Protein AF-A0A382Q176-F1 (afdb_monomer_lite)

pLDDT: mean 92.91, std 7.57, range [63.09, 98.75]

InterPro domains:
  IPR007197 Radical SAM [SFLDS00029] (10-116)
  IPR013785 Aldolase-type TIM barrel [G3DSA:3.20.20.70] (3-205)
  IPR058240 Radical SAM superfamily [SSF102114] (18-110)

Foldseek 3Di:
DAEDEAAADAPCVVVVNCVPPPQNVVLVVDDPVPRGDALVNLLVVLVVLQVDVVSLVVPQVAYEHDHHASLPHLCSLSSLVSSVVSYLHYEYEGAQLDDDCPDSSVVSVLSCLVSVYHYEYEDRPVSCVVTNLVVVVVVLVRDQEYEYEYEDDALVSVLVRLVSVLVSVVVVVPVLSNVLSVLVNVLSVVCCVPPRPDDPVNVCVSCPPRDQWRDDPRHIYGYHYHD

Structure (mmCIF, N/CA/C/O backbone):
data_AF-A0A382Q176-F1
#
_entry.id   AF-A0A382Q176-F1
#
loop_
_atom_site.group_PDB
_atom_site.id
_atom_site.type_symbol
_atom_site.label_atom_id
_atom_site.label_alt_id
_atom_site.label_comp_id
_atom_site.label_asym_id
_atom_site.label_entity_id
_atom_site.label_seq_id
_atom_site.pdbx_PDB_ins_code
_atom_site.Cartn_x
_atom_site.Cartn_y
_atom_site.Cartn_z
_atom_site.occupancy
_atom_site.B_iso_or_equiv
_atom_site.auth_seq_id
_atom_site.auth_comp_id
_atom_site.auth_asym_id
_atom_site.auth_atom_id
_atom_site.pdbx_PDB_model_num
ATOM 1 N N . MET A 1 1 ? -2.180 -12.462 8.733 1.00 89.94 1 MET A N 1
ATOM 2 C CA . MET A 1 1 ? -2.827 -11.591 7.737 1.00 89.94 1 MET A CA 1
ATOM 3 C C . MET A 1 1 ? -3.506 -12.464 6.704 1.00 89.94 1 MET A C 1
ATOM 5 O O . MET A 1 1 ? -2.962 -13.506 6.349 1.00 89.94 1 MET A O 1
ATOM 9 N N . LEU A 1 2 ? -4.687 -12.058 6.251 1.00 95.31 2 LEU A N 1
ATOM 10 C CA . LEU A 1 2 ? -5.452 -12.732 5.211 1.00 95.31 2 LEU A CA 1
ATOM 11 C C . LEU A 1 2 ? -5.640 -11.780 4.025 1.00 95.31 2 LEU A C 1
ATOM 13 O O . LEU A 1 2 ? -6.279 -10.742 4.168 1.00 95.31 2 LEU A O 1
ATOM 17 N N . SER A 1 3 ? -5.106 -12.136 2.859 1.00 94.88 3 SER A N 1
ATOM 18 C CA . SER A 1 3 ? -5.277 -11.349 1.633 1.00 94.88 3 SER A CA 1
ATOM 19 C C . SER A 1 3 ? -6.487 -11.836 0.843 1.00 94.88 3 SER A C 1
ATOM 21 O O . SER A 1 3 ? -6.644 -13.033 0.604 1.00 94.88 3 SER A O 1
ATOM 23 N N . ILE A 1 4 ? -7.342 -10.902 0.436 1.00 95.75 4 ILE A N 1
ATOM 24 C CA . ILE A 1 4 ? -8.567 -11.149 -0.318 1.00 95.75 4 ILE A CA 1
ATOM 25 C C . ILE A 1 4 ? -8.480 -10.386 -1.635 1.00 95.75 4 ILE A C 1
ATOM 27 O O . ILE A 1 4 ? -8.382 -9.158 -1.659 1.00 95.75 4 ILE A O 1
ATOM 31 N N . PHE A 1 5 ? -8.543 -11.138 -2.731 1.00 93.75 5 PHE A N 1
ATOM 32 C CA . PHE A 1 5 ? -8.624 -10.600 -4.081 1.00 93.75 5 PHE A CA 1
ATOM 33 C C . PHE A 1 5 ? -10.030 -10.048 -4.319 1.00 93.75 5 PHE A C 1
ATOM 35 O O . PHE A 1 5 ? -10.996 -10.803 -4.430 1.00 93.75 5 PHE A O 1
ATOM 42 N N . VAL A 1 6 ? -10.152 -8.722 -4.329 1.00 95.50 6 VAL A N 1
ATOM 43 C CA . VAL A 1 6 ? -11.435 -8.020 -4.495 1.00 95.50 6 VAL A CA 1
ATOM 44 C C . VAL A 1 6 ? -11.642 -7.510 -5.914 1.00 95.50 6 VAL A C 1
ATOM 46 O O . VAL A 1 6 ? -12.775 -7.250 -6.307 1.00 95.50 6 VAL A O 1
ATOM 49 N N . GLU A 1 7 ? -10.569 -7.348 -6.679 1.00 93.50 7 GLU A N 1
ATOM 50 C CA . GLU A 1 7 ? -10.601 -6.782 -8.020 1.00 93.50 7 GLU A CA 1
ATOM 51 C C . GLU A 1 7 ? -9.562 -7.463 -8.901 1.00 93.50 7 GLU A C 1
ATOM 53 O O . GLU A 1 7 ? -8.402 -7.572 -8.513 1.00 93.50 7 GLU A O 1
ATOM 58 N N . THR A 1 8 ? -9.961 -7.855 -10.103 1.00 89.56 8 THR A N 1
ATOM 59 C CA . THR A 1 8 ? -9.029 -8.298 -11.141 1.00 89.56 8 THR A CA 1
ATOM 60 C C . THR A 1 8 ? -8.518 -7.112 -11.957 1.00 89.56 8 THR A C 1
ATOM 62 O O . THR A 1 8 ? -7.316 -7.024 -12.171 1.00 89.56 8 THR A O 1
ATOM 65 N N . SER A 1 9 ? -9.395 -6.159 -12.311 1.00 87.81 9 SER A N 1
ATOM 66 C CA . SER A 1 9 ? -9.110 -4.950 -13.102 1.00 87.81 9 SER A CA 1
ATOM 67 C C . SER A 1 9 ? -7.995 -4.062 -12.524 1.00 87.81 9 SER A C 1
ATOM 69 O O . SER A 1 9 ? -8.031 -3.696 -11.353 1.00 87.81 9 SER A O 1
ATOM 71 N N . CYS A 1 10 ? -7.057 -3.588 -13.349 1.00 88.75 10 CYS A N 1
ATOM 72 C CA . CYS A 1 10 ? -6.105 -2.527 -13.004 1.00 88.75 10 CYS A CA 1
ATOM 73 C C . CYS A 1 10 ? -5.835 -1.618 -14.199 1.00 88.75 10 CYS A C 1
ATOM 75 O O . CYS A 1 10 ? -5.655 -2.052 -15.333 1.00 88.75 10 CYS A O 1
ATOM 77 N N . ASN A 1 11 ? -5.764 -0.314 -13.944 1.00 85.94 11 ASN A N 1
ATOM 78 C CA . ASN A 1 11 ? -5.474 0.676 -14.978 1.00 85.94 11 ASN A CA 1
ATOM 79 C C . ASN A 1 11 ? -4.050 0.546 -15.523 1.00 85.94 11 ASN A C 1
ATOM 81 O O . ASN A 1 11 ? -3.835 0.890 -16.677 1.00 85.94 11 ASN A O 1
ATOM 85 N N . ARG A 1 12 ? -3.097 0.057 -14.721 1.00 84.88 12 ARG A N 1
ATOM 86 C CA . ARG A 1 12 ? -1.691 0.003 -15.127 1.00 84.88 12 ARG A CA 1
ATOM 87 C C . ARG A 1 12 ? -1.407 -1.135 -16.101 1.00 84.88 12 ARG A C 1
ATOM 89 O O . ARG A 1 12 ? -0.834 -0.860 -17.143 1.00 84.88 12 ARG A O 1
ATOM 96 N N . TYR A 1 13 ? -1.878 -2.363 -15.860 1.00 80.06 13 TYR A N 1
ATOM 97 C CA . TYR A 1 13 ? -1.717 -3.421 -16.872 1.00 80.06 13 TYR A CA 1
ATOM 98 C C . TYR A 1 13 ? -2.528 -3.125 -18.144 1.00 80.06 13 TYR A C 1
ATOM 100 O O . TYR A 1 13 ? -2.084 -3.435 -19.240 1.00 80.06 13 TYR A O 1
ATOM 108 N N . ASN A 1 14 ? -3.683 -2.450 -18.034 1.00 74.88 14 ASN A N 1
ATOM 109 C CA . ASN A 1 14 ? -4.487 -2.076 -19.206 1.00 74.88 14 ASN A CA 1
ATOM 110 C C . ASN A 1 14 ? -3.775 -1.046 -20.100 1.00 74.88 14 ASN A C 1
ATOM 112 O O . ASN A 1 14 ? -4.135 -0.894 -21.265 1.00 74.88 14 ASN A O 1
ATOM 116 N N . ARG A 1 15 ? -2.800 -0.318 -19.544 1.00 80.19 15 ARG A N 1
ATOM 117 C CA . ARG A 1 15 ? -1.934 0.620 -20.264 1.00 80.19 15 ARG A CA 1
ATOM 118 C C . ARG A 1 15 ? -0.549 0.038 -20.567 1.00 80.19 15 ARG A C 1
ATOM 120 O O . ARG A 1 15 ? 0.280 0.768 -21.090 1.00 80.19 15 ARG A O 1
ATOM 127 N N . ASP A 1 16 ? -0.317 -1.238 -20.251 1.00 69.38 16 ASP A N 1
ATOM 128 C CA . ASP A 1 16 ? 0.993 -1.899 -20.352 1.00 69.38 16 ASP A CA 1
ATOM 129 C C . ASP A 1 16 ? 2.096 -1.190 -19.531 1.00 69.38 16 ASP A C 1
ATOM 131 O O . ASP A 1 16 ? 3.261 -1.116 -19.893 1.00 69.38 16 ASP A O 1
ATOM 135 N N . GLU A 1 17 ? 1.704 -0.612 -18.392 1.00 77.44 17 GLU A N 1
ATOM 136 C CA . GLU A 1 17 ? 2.570 0.139 -17.469 1.00 77.44 17 GLU A CA 1
ATOM 137 C C . GLU A 1 17 ? 2.919 -0.682 -16.212 1.00 77.44 17 GLU A C 1
ATOM 139 O O . GLU A 1 17 ? 3.381 -0.145 -15.197 1.00 77.44 17 GLU A O 1
ATOM 144 N N . CYS A 1 18 ? 2.615 -1.981 -16.228 1.00 72.75 18 CYS A N 1
ATOM 145 C CA . CYS A 1 18 ? 2.889 -2.911 -15.136 1.00 72.75 18 CYS A CA 1
ATOM 146 C C . CYS A 1 18 ? 3.454 -4.216 -15.703 1.00 72.75 18 CYS A C 1
ATOM 148 O O . CYS A 1 18 ? 2.809 -5.259 -15.644 1.00 72.75 18 CYS A O 1
ATOM 150 N N . GLU A 1 19 ? 4.658 -4.114 -16.262 1.00 63.09 19 GLU A N 1
ATOM 151 C CA . GLU A 1 19 ? 5.378 -5.197 -16.944 1.00 63.09 19 GLU A CA 1
ATOM 152 C C . GLU A 1 19 ? 5.581 -6.436 -16.044 1.00 63.09 19 GLU A C 1
ATOM 154 O O . GLU A 1 19 ? 5.536 -7.565 -16.522 1.00 63.09 19 GLU A O 1
ATOM 159 N N . PHE A 1 20 ? 5.661 -6.243 -14.721 1.00 65.88 20 PHE A N 1
ATOM 160 C CA . PHE A 1 20 ? 5.954 -7.300 -13.736 1.00 65.88 20 PHE A CA 1
ATOM 161 C C . PHE A 1 20 ? 4.791 -7.583 -12.782 1.00 65.88 20 PHE A C 1
ATOM 163 O O . PHE A 1 20 ? 4.963 -7.913 -11.606 1.00 65.88 20 PHE A O 1
ATOM 170 N N . CYS A 1 21 ? 3.562 -7.408 -13.265 1.00 72.25 21 CYS A N 1
ATOM 171 C CA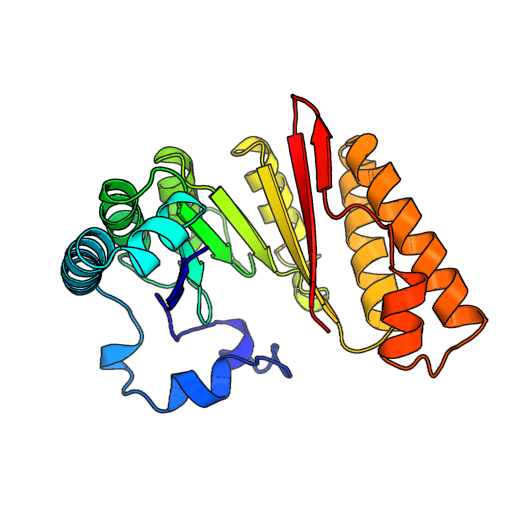 . CYS A 1 21 ? 2.376 -7.682 -12.468 1.00 72.25 21 CYS A CA 1
ATOM 172 C C . CYS A 1 21 ? 2.229 -9.191 -12.196 1.00 72.25 21 CYS A C 1
ATOM 174 O O . CYS A 1 21 ? 1.597 -9.911 -12.965 1.00 72.25 21 CYS A O 1
ATOM 176 N N . HIS A 1 22 ? 2.745 -9.668 -11.059 1.00 69.12 22 HIS A N 1
ATOM 177 C CA . HIS A 1 22 ? 2.660 -11.081 -10.650 1.00 69.12 22 HIS A CA 1
ATOM 178 C C . HIS A 1 22 ? 1.221 -11.601 -10.458 1.00 69.12 22 HIS A C 1
ATOM 180 O O . HIS A 1 22 ? 1.004 -12.806 -10.357 1.00 69.12 22 HIS A O 1
ATOM 186 N N . VAL A 1 23 ? 0.234 -10.703 -10.393 1.00 69.69 23 VAL A N 1
ATOM 187 C CA . VAL A 1 23 ? -1.191 -11.045 -10.273 1.00 69.69 23 VAL A CA 1
ATOM 188 C C . VAL A 1 23 ? -1.943 -10.993 -11.605 1.00 69.69 23 VAL A C 1
ATOM 190 O O . VAL A 1 23 ? -3.076 -11.456 -11.657 1.00 69.69 23 VAL A O 1
ATOM 193 N N . TYR A 1 24 ? -1.360 -10.453 -12.680 1.00 70.38 24 TYR A N 1
ATOM 194 C CA . TYR A 1 24 ? -2.089 -10.246 -13.935 1.00 70.38 24 TYR A CA 1
ATOM 195 C C . TYR A 1 24 ? -2.437 -11.564 -14.634 1.00 70.38 24 TYR A C 1
ATOM 197 O O . TYR A 1 24 ? -3.616 -11.837 -14.846 1.00 70.38 24 TYR A O 1
ATOM 205 N N . GLU A 1 25 ? -1.443 -12.403 -14.946 1.00 69.56 25 GLU A N 1
ATOM 206 C CA . GLU A 1 25 ? -1.684 -13.658 -15.676 1.00 69.56 25 GLU A CA 1
ATOM 207 C C . GLU A 1 25 ? -2.689 -14.583 -14.966 1.00 69.56 25 GLU A C 1
ATOM 209 O O . GLU A 1 25 ? -3.652 -14.990 -15.618 1.00 69.56 25 GLU A O 1
ATOM 214 N N . PRO A 1 26 ? -2.576 -14.854 -13.646 1.00 68.25 26 PRO A N 1
ATOM 215 C CA . PRO A 1 26 ? -3.517 -15.748 -12.970 1.00 68.25 26 PRO A CA 1
ATOM 216 C C . PRO A 1 26 ? -4.948 -15.200 -12.896 1.00 68.25 26 PRO A C 1
ATOM 218 O O . PRO A 1 26 ? -5.904 -15.970 -12.901 1.00 68.25 26 PRO A O 1
ATOM 221 N N . LEU A 1 27 ? -5.125 -13.876 -12.799 1.00 68.12 27 LEU A N 1
ATOM 222 C CA . LEU A 1 27 ? -6.456 -13.285 -12.634 1.00 68.12 27 LEU A CA 1
ATOM 223 C C . LEU A 1 27 ? -7.214 -13.155 -13.967 1.00 68.12 27 LEU A C 1
ATOM 225 O O . LEU A 1 27 ? -8.445 -13.189 -13.982 1.00 68.12 27 LEU A O 1
ATOM 229 N N . MET A 1 28 ? -6.501 -13.065 -15.093 1.00 71.69 28 MET A N 1
ATOM 230 C CA . MET A 1 28 ? -7.097 -12.921 -16.428 1.00 71.69 28 MET A CA 1
ATOM 231 C C . MET A 1 28 ? -7.732 -14.209 -16.977 1.00 71.69 28 MET A C 1
ATOM 233 O O . MET A 1 28 ? -8.451 -14.150 -17.976 1.00 71.69 28 MET A O 1
ATOM 237 N N . GLU A 1 29 ? -7.518 -15.360 -16.331 1.00 77.94 29 GLU A N 1
ATOM 238 C CA . GLU A 1 29 ? -8.166 -16.629 -16.699 1.00 77.94 29 GLU A CA 1
ATOM 239 C C . GLU A 1 29 ? -9.671 -16.648 -16.366 1.00 77.94 29 GLU A C 1
ATOM 241 O O . GLU A 1 29 ? -10.432 -17.441 -16.928 1.00 77.94 29 GLU A O 1
ATOM 246 N N . HIS A 1 30 ? -10.124 -15.756 -15.478 1.00 75.69 30 HIS A N 1
ATOM 247 C CA . HIS A 1 30 ? -11.523 -15.647 -15.074 1.00 75.69 30 HIS A CA 1
ATOM 248 C C . HIS A 1 30 ? -12.357 -14.802 -16.052 1.00 75.69 30 HIS A C 1
ATOM 250 O O . HIS A 1 30 ? -11.870 -13.805 -16.598 1.00 75.69 30 HIS A O 1
ATOM 256 N N . PRO A 1 31 ? -13.651 -15.128 -16.252 1.00 82.56 31 PRO A N 1
ATOM 257 C CA . PRO A 1 31 ? -14.531 -14.302 -17.069 1.00 82.56 31 PRO A CA 1
ATOM 258 C C . PRO A 1 31 ? -14.705 -12.912 -16.442 1.00 82.56 31 PRO A C 1
ATOM 260 O O . PRO A 1 31 ? -14.826 -12.782 -15.227 1.00 82.56 31 PRO A O 1
ATOM 263 N N . VAL A 1 32 ? -14.808 -11.871 -17.276 1.00 80.69 32 VAL A N 1
ATOM 264 C CA . VAL A 1 32 ? -14.940 -10.462 -16.834 1.00 80.69 32 VAL A CA 1
ATOM 265 C C . VAL A 1 32 ? -16.085 -10.252 -15.835 1.00 80.69 32 VAL A C 1
ATOM 267 O O . VAL A 1 32 ? -15.992 -9.424 -14.935 1.00 80.69 32 VAL A O 1
ATOM 270 N N . SER A 1 33 ? -17.166 -11.029 -15.945 1.00 81.81 33 SER A N 1
ATOM 271 C CA . SER A 1 33 ? -18.289 -10.995 -14.999 1.00 81.81 33 SER A CA 1
ATOM 272 C C . SER A 1 33 ? -17.921 -11.376 -13.560 1.00 81.81 33 SER A C 1
ATOM 274 O O . SER A 1 33 ? -18.689 -11.084 -12.649 1.00 81.81 33 SER A O 1
ATOM 276 N N . GLU A 1 34 ? -16.783 -12.036 -13.355 1.00 82.81 34 GLU A N 1
ATOM 277 C CA . GLU A 1 34 ? -16.272 -12.496 -12.058 1.00 82.81 34 GLU A CA 1
ATOM 278 C C . GLU A 1 34 ? -15.096 -11.652 -11.547 1.00 82.81 34 GLU A C 1
ATOM 280 O O . GLU A 1 34 ? -14.588 -11.905 -10.459 1.00 82.81 34 GLU A O 1
ATOM 285 N N . TRP A 1 35 ? -14.678 -10.623 -12.291 1.00 86.44 35 TRP A N 1
ATOM 286 C CA . TRP A 1 35 ? -13.516 -9.802 -11.939 1.00 86.44 35 TRP A CA 1
ATOM 287 C C . TRP A 1 35 ? -13.701 -8.980 -10.664 1.00 86.44 35 TRP A C 1
ATOM 289 O O . TRP A 1 35 ? -12.720 -8.662 -9.992 1.00 86.44 35 TRP A O 1
ATOM 299 N N . HIS A 1 36 ? -14.947 -8.651 -10.322 1.00 91.56 36 HIS A N 1
ATOM 300 C CA . HIS A 1 36 ? -15.283 -7.863 -9.144 1.00 91.56 36 HIS A CA 1
ATOM 301 C C . HIS A 1 36 ? -15.904 -8.758 -8.073 1.00 91.56 36 HIS A C 1
ATOM 303 O O . HIS A 1 36 ? -16.989 -9.312 -8.269 1.00 91.56 36 HIS A O 1
ATOM 309 N N . LEU A 1 37 ? -15.268 -8.836 -6.901 1.00 95.06 37 LEU A N 1
ATOM 310 C CA . LEU A 1 37 ? -15.920 -9.404 -5.727 1.00 95.06 37 LEU A CA 1
ATOM 311 C C . LEU A 1 37 ? -17.133 -8.536 -5.372 1.00 95.06 37 LEU A C 1
ATOM 313 O O . LEU A 1 37 ? -17.001 -7.335 -5.168 1.00 95.06 37 LEU A O 1
ATOM 317 N N . T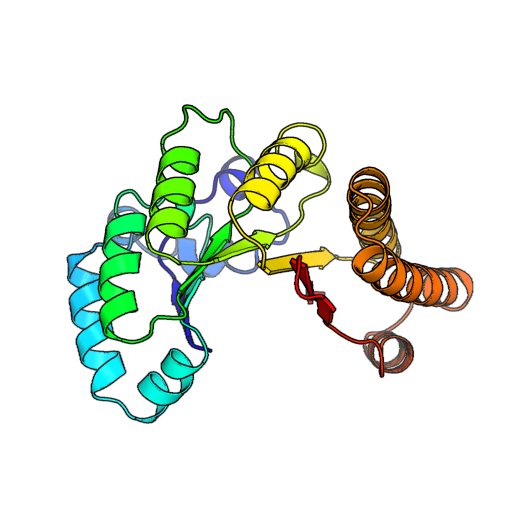HR A 1 38 ? -18.313 -9.132 -5.271 1.00 96.75 38 THR A N 1
ATOM 318 C CA . THR A 1 38 ? -19.529 -8.426 -4.846 1.00 96.75 38 THR A CA 1
ATOM 319 C C . THR A 1 38 ? -19.652 -8.403 -3.325 1.00 96.75 38 THR A C 1
ATOM 321 O O . THR A 1 38 ? -19.170 -9.302 -2.626 1.00 96.75 38 THR A O 1
ATOM 324 N N . ALA A 1 39 ? -20.411 -7.446 -2.786 1.00 97.25 39 ALA A N 1
ATOM 325 C CA . ALA A 1 39 ? -20.725 -7.420 -1.353 1.00 97.25 39 ALA A CA 1
ATOM 326 C C . ALA A 1 39 ? -21.407 -8.716 -0.856 1.00 97.25 39 ALA A C 1
ATOM 328 O O . ALA A 1 39 ? -21.205 -9.138 0.284 1.00 97.25 39 ALA A O 1
ATOM 329 N N . GLN A 1 40 ? -22.204 -9.382 -1.703 1.00 97.69 40 GLN A N 1
ATOM 330 C CA . GLN A 1 40 ? -22.844 -10.649 -1.340 1.00 97.69 40 GLN A CA 1
ATOM 331 C C . GLN A 1 40 ? -21.834 -11.795 -1.225 1.00 97.69 40 GLN A C 1
ATOM 333 O O . GLN A 1 40 ? -21.920 -12.585 -0.285 1.00 97.69 40 GLN A O 1
ATOM 338 N N . GLN A 1 41 ? -20.871 -11.880 -2.145 1.00 97.62 41 GLN A N 1
ATOM 339 C CA . GLN A 1 41 ? -19.785 -12.855 -2.044 1.00 97.62 41 GLN A CA 1
ATOM 340 C C . GLN A 1 41 ? -18.911 -12.570 -0.820 1.00 97.62 41 GLN A C 1
ATOM 342 O O . GLN A 1 41 ? -18.599 -13.501 -0.079 1.00 97.62 41 GLN A O 1
ATOM 347 N N . ALA A 1 42 ? -18.606 -11.296 -0.544 1.00 98.19 42 ALA A N 1
ATOM 348 C CA . ALA A 1 42 ? -17.872 -10.899 0.654 1.00 98.19 42 ALA A CA 1
ATOM 349 C C . ALA A 1 42 ? -18.574 -11.369 1.940 1.00 98.19 42 ALA A C 1
ATOM 351 O O . ALA A 1 42 ? -17.908 -11.888 2.831 1.00 98.19 42 ALA A O 1
ATOM 352 N N . ARG A 1 43 ? -19.915 -11.286 2.021 1.00 98.62 43 ARG A N 1
ATOM 353 C CA . ARG A 1 43 ? -20.683 -11.788 3.182 1.00 98.62 43 ARG A CA 1
ATOM 354 C C . ARG A 1 43 ? -20.513 -13.291 3.374 1.00 98.62 43 ARG A C 1
ATOM 356 O O . ARG A 1 43 ? -20.228 -13.746 4.476 1.00 98.62 43 ARG A O 1
ATOM 363 N N . VAL A 1 44 ? -20.608 -14.057 2.288 1.00 98.25 44 VAL A N 1
ATOM 364 C CA . VAL A 1 44 ? -20.384 -15.511 2.328 1.00 98.25 44 VAL A CA 1
ATOM 365 C C . VAL A 1 44 ? -18.945 -15.843 2.741 1.00 98.25 44 VAL A C 1
ATOM 367 O O . VAL A 1 44 ? -18.723 -16.811 3.469 1.00 98.25 44 VAL A O 1
ATOM 370 N N . MET A 1 45 ? -17.957 -15.064 2.288 1.00 98.12 45 MET A N 1
ATOM 371 C CA . MET A 1 45 ? -16.559 -15.239 2.693 1.00 98.12 45 MET A CA 1
ATOM 372 C C . MET A 1 45 ? -16.349 -14.895 4.168 1.00 98.12 45 MET A C 1
ATOM 374 O O . MET A 1 45 ? -15.720 -15.682 4.868 1.00 98.12 45 MET A O 1
ATOM 378 N N . ALA A 1 46 ? -16.907 -13.786 4.656 1.00 98.31 46 ALA A N 1
ATOM 379 C CA . ALA A 1 46 ? -16.828 -13.377 6.057 1.00 98.31 46 ALA A CA 1
ATOM 380 C C . ALA A 1 46 ? -17.386 -14.461 6.996 1.00 98.31 46 ALA A C 1
ATOM 382 O O . ALA A 1 46 ? -16.692 -14.874 7.928 1.00 98.31 46 ALA A O 1
ATOM 383 N N . ASP A 1 47 ? -18.562 -15.015 6.679 1.00 98.19 47 ASP A N 1
ATOM 384 C CA . ASP A 1 47 ? -19.166 -16.125 7.430 1.00 98.19 47 ASP A CA 1
ATOM 385 C C . ASP A 1 47 ? -18.242 -17.352 7.495 1.00 98.19 47 ASP A C 1
ATOM 387 O O . ASP A 1 47 ? -18.137 -18.020 8.526 1.00 98.19 47 ASP A O 1
ATOM 391 N N . LYS A 1 48 ? -17.561 -17.677 6.388 1.00 97.88 48 LYS A N 1
ATOM 392 C CA . LYS A 1 48 ? -16.614 -18.802 6.332 1.00 97.88 48 LYS A CA 1
ATOM 393 C C . LYS A 1 48 ? -15.342 -18.514 7.122 1.00 97.88 48 LYS A C 1
ATOM 395 O O . LYS A 1 48 ? -14.895 -19.387 7.863 1.00 97.88 48 LYS A O 1
ATOM 400 N N . ILE A 1 49 ? -14.783 -17.311 6.993 1.00 98.12 49 ILE A N 1
ATOM 401 C CA . ILE A 1 49 ? -13.578 -16.886 7.716 1.00 98.12 49 ILE A CA 1
ATOM 402 C C . ILE A 1 49 ? -13.814 -16.973 9.225 1.00 98.12 49 ILE A C 1
ATOM 404 O O . ILE A 1 49 ? -12.956 -17.475 9.937 1.00 98.12 49 ILE A O 1
ATOM 408 N N . GLN A 1 50 ? -14.985 -16.560 9.717 1.00 96.81 50 GLN A N 1
ATOM 409 C CA . GLN A 1 50 ? -15.327 -16.659 11.140 1.00 96.81 50 GLN A CA 1
ATOM 410 C C . GLN A 1 50 ? -15.434 -18.104 11.649 1.00 96.81 50 GLN A C 1
ATOM 412 O O . GLN A 1 50 ? -15.138 -18.363 12.812 1.00 96.81 50 GLN A O 1
ATOM 417 N N . ARG A 1 51 ? -15.858 -19.051 10.803 1.00 97.56 51 ARG A N 1
ATOM 418 C CA . ARG A 1 51 ? -16.067 -20.459 11.194 1.00 97.56 51 ARG A CA 1
ATOM 419 C C . ARG A 1 51 ? -14.808 -21.315 11.120 1.00 97.56 51 ARG A C 1
ATOM 421 O O . ARG A 1 51 ? -14.762 -22.371 11.745 1.00 97.56 51 ARG A O 1
ATOM 428 N N . VAL A 1 52 ? -13.820 -20.905 10.330 1.00 97.75 52 VAL A N 1
ATOM 429 C CA . VAL A 1 52 ? -12.573 -21.649 10.137 1.00 97.75 52 VAL A CA 1
ATOM 430 C C . VAL A 1 52 ? -11.484 -20.999 10.979 1.00 97.75 52 VAL A C 1
ATOM 432 O O . VAL A 1 52 ? -10.996 -19.928 10.633 1.00 97.75 52 VAL A O 1
ATOM 435 N N . GLU A 1 53 ? -11.083 -21.664 12.064 1.00 96.94 53 GLU A N 1
ATOM 436 C CA . GLU A 1 53 ? -10.169 -21.122 13.084 1.00 96.94 53 GLU A CA 1
ATOM 437 C C . GLU A 1 53 ? -8.906 -20.490 12.486 1.00 96.94 53 GLU A C 1
ATOM 439 O O . GLU A 1 53 ? -8.628 -19.323 12.743 1.00 96.94 53 GLU A O 1
ATOM 444 N N . VAL A 1 54 ? -8.196 -21.209 11.608 1.00 96.81 54 VAL A N 1
ATOM 445 C CA . VAL A 1 54 ? -6.967 -20.694 10.983 1.00 96.81 54 VAL A CA 1
ATOM 446 C C . VAL A 1 54 ? -7.206 -19.419 10.165 1.00 96.81 54 VAL A C 1
ATOM 448 O O . VAL A 1 54 ? -6.401 -18.490 10.222 1.00 96.81 54 VAL A O 1
ATOM 451 N N . LEU A 1 55 ? -8.329 -19.328 9.442 1.00 97.31 55 LEU A N 1
ATOM 452 C CA . LEU A 1 55 ? -8.673 -18.130 8.672 1.00 97.31 55 LEU A CA 1
ATOM 453 C C . LEU A 1 55 ? -9.044 -16.979 9.604 1.00 97.31 55 LEU A C 1
ATOM 455 O O . LEU A 1 55 ? -8.613 -15.850 9.373 1.00 97.31 55 LEU A O 1
ATOM 459 N N . ASN A 1 56 ? -9.796 -17.263 10.669 1.00 97.44 56 ASN A N 1
ATOM 460 C CA . ASN A 1 56 ? -10.144 -16.266 11.667 1.00 97.44 56 ASN A CA 1
ATOM 461 C C . ASN A 1 56 ? -8.889 -15.699 12.342 1.00 97.44 56 ASN A C 1
ATOM 463 O O . ASN A 1 56 ? -8.750 -14.483 12.404 1.00 97.44 56 ASN A O 1
ATOM 467 N N . THR A 1 57 ? -7.943 -16.547 12.760 1.00 97.31 57 THR A N 1
ATOM 468 C CA . THR A 1 57 ? -6.670 -16.110 13.355 1.00 97.31 57 THR A CA 1
ATOM 469 C C . THR A 1 57 ? -5.879 -15.207 12.410 1.00 97.31 57 THR A C 1
ATOM 471 O O . THR A 1 57 ? -5.372 -14.167 12.832 1.00 97.31 57 THR A O 1
ATOM 474 N N . LEU A 1 58 ? -5.793 -15.560 11.123 1.00 97.31 58 LEU A N 1
ATOM 475 C CA . LEU A 1 58 ? -5.117 -14.724 10.128 1.00 97.31 58 LEU A CA 1
ATOM 476 C C . LEU A 1 58 ? -5.822 -13.377 9.930 1.00 97.31 58 LEU A C 1
ATOM 478 O O . LEU A 1 58 ? -5.130 -12.363 9.813 1.00 97.31 58 LEU A O 1
ATOM 482 N N . ALA A 1 59 ? -7.158 -13.374 9.921 1.00 97.19 59 ALA A N 1
ATOM 483 C CA . ALA A 1 59 ? -7.984 -12.178 9.798 1.00 97.19 59 ALA A CA 1
ATOM 484 C C . ALA A 1 59 ? -7.907 -11.268 11.034 1.00 97.19 59 ALA A C 1
ATOM 486 O O . ALA A 1 59 ? -7.902 -10.053 10.884 1.00 97.19 59 ALA A O 1
ATOM 487 N N . GLN A 1 60 ? -7.787 -11.818 12.249 1.00 97.38 60 GLN A N 1
ATOM 488 C CA . GLN A 1 60 ? -7.622 -11.003 13.462 1.00 97.38 60 GLN A CA 1
ATOM 489 C C . GLN A 1 60 ? -6.334 -10.173 13.444 1.00 97.38 60 GLN A C 1
ATOM 491 O O . GLN A 1 60 ? -6.273 -9.145 14.108 1.00 97.38 60 GLN A O 1
ATOM 496 N N . GLN A 1 61 ? -5.315 -10.588 12.685 1.00 96.06 61 GLN A N 1
ATOM 497 C CA . GLN A 1 61 ? -4.138 -9.749 12.466 1.00 96.06 61 GLN A CA 1
ATOM 498 C C . GLN A 1 61 ? -4.470 -8.600 11.514 1.00 96.06 61 GLN A C 1
ATOM 500 O O . GLN A 1 61 ? -4.295 -7.442 11.871 1.00 96.06 61 GLN A O 1
ATOM 505 N N . GLU A 1 62 ? -4.934 -8.936 10.309 1.00 97.25 62 GLU A N 1
ATOM 506 C CA . GLU A 1 62 ? -5.342 -7.976 9.285 1.00 97.25 62 GLU A CA 1
ATOM 507 C C . GLU A 1 62 ? -6.022 -8.702 8.116 1.00 97.25 62 GLU A C 1
ATOM 509 O O . GLU A 1 62 ? -5.582 -9.792 7.726 1.00 97.25 62 GLU A O 1
ATOM 514 N N . ILE A 1 63 ? -7.055 -8.089 7.535 1.00 98.50 63 ILE A N 1
ATOM 515 C CA . ILE A 1 63 ? -7.588 -8.443 6.215 1.00 98.50 63 ILE A CA 1
ATOM 516 C C . ILE A 1 63 ? -7.107 -7.407 5.198 1.00 98.50 63 ILE A C 1
ATOM 518 O O . ILE A 1 63 ? -7.443 -6.229 5.310 1.00 98.50 63 ILE A O 1
ATOM 522 N N . ASN A 1 64 ? -6.400 -7.867 4.168 1.00 97.81 64 ASN A N 1
ATOM 523 C CA . ASN A 1 64 ? -5.949 -7.035 3.057 1.00 97.81 64 ASN A CA 1
ATOM 524 C C . ASN A 1 64 ? -6.867 -7.187 1.849 1.00 97.81 64 ASN A C 1
ATOM 526 O O . ASN A 1 64 ? -7.017 -8.282 1.309 1.00 97.81 64 ASN A O 1
ATOM 530 N N . LEU A 1 65 ? -7.429 -6.079 1.384 1.00 98.00 65 LEU A N 1
ATOM 531 C CA . LEU A 1 65 ? -8.187 -5.979 0.144 1.00 98.00 65 LEU A CA 1
ATOM 532 C C . LEU A 1 65 ? -7.212 -5.614 -0.978 1.00 98.00 65 LEU A C 1
ATOM 534 O O . LEU A 1 65 ? -6.637 -4.524 -0.984 1.00 98.00 65 LEU A O 1
ATOM 538 N N . THR A 1 66 ? -6.994 -6.552 -1.898 1.00 94.00 66 THR A N 1
ATOM 539 C CA . THR A 1 66 ? -5.960 -6.468 -2.940 1.00 94.00 66 THR A CA 1
ATOM 540 C C . THR A 1 66 ? -6.440 -7.068 -4.272 1.00 94.00 66 THR A C 1
ATOM 542 O O . THR A 1 66 ? -7.612 -7.416 -4.422 1.00 94.00 66 THR A O 1
ATOM 545 N N . GLY A 1 67 ? -5.548 -7.168 -5.253 1.00 90.06 67 GLY A N 1
ATOM 546 C CA . GLY A 1 67 ? -5.761 -7.749 -6.575 1.00 90.06 67 GLY A CA 1
ATOM 547 C C . GLY A 1 67 ? -5.092 -6.910 -7.646 1.00 90.06 67 GLY A C 1
ATOM 548 O O . GLY A 1 67 ? -3.947 -6.519 -7.452 1.00 90.06 67 GLY A O 1
ATOM 549 N N . GLY A 1 68 ? -5.784 -6.627 -8.748 1.00 89.88 68 GLY A N 1
ATOM 550 C CA . GLY A 1 68 ? -5.330 -5.655 -9.737 1.00 89.88 68 GLY A CA 1
ATOM 551 C C . GLY A 1 68 ? -5.257 -4.255 -9.123 1.00 89.88 68 GLY A C 1
ATOM 552 O O . GLY A 1 68 ? -4.209 -3.805 -8.674 1.00 89.88 68 GLY A O 1
ATOM 553 N N . GLU A 1 69 ? -6.381 -3.544 -9.094 1.00 93.19 69 GLU A N 1
ATOM 554 C CA . GLU A 1 69 ? -6.502 -2.247 -8.431 1.00 93.19 69 GLU A CA 1
ATOM 555 C C . GLU A 1 69 ? -7.774 -2.200 -7.588 1.00 93.19 69 GLU A C 1
ATOM 557 O O . GLU A 1 69 ? -8.835 -1.801 -8.063 1.00 93.19 69 GLU A O 1
ATOM 562 N N . ALA A 1 70 ? -7.666 -2.562 -6.308 1.00 95.38 70 ALA A N 1
ATOM 563 C CA . ALA A 1 70 ? -8.811 -2.741 -5.412 1.00 95.38 70 ALA A CA 1
ATOM 564 C C . ALA A 1 70 ? -9.783 -1.544 -5.376 1.00 95.38 70 ALA A C 1
ATOM 566 O O . ALA A 1 70 ? -10.994 -1.735 -5.259 1.00 95.38 70 ALA A O 1
ATOM 567 N N . SER A 1 71 ? -9.296 -0.305 -5.538 1.00 95.56 71 SER A N 1
ATOM 568 C CA . SER A 1 71 ? -10.163 0.886 -5.564 1.00 95.56 71 SER A CA 1
ATOM 569 C C . SER A 1 71 ? -11.073 0.983 -6.804 1.00 95.56 71 SER A C 1
ATOM 571 O O . SER A 1 71 ? -12.013 1.792 -6.822 1.00 95.56 71 SER A O 1
ATOM 573 N N . GLN A 1 72 ? -10.836 0.176 -7.848 1.00 94.69 72 GLN A N 1
ATOM 574 C CA . GLN A 1 72 ? -11.723 0.070 -9.011 1.00 94.69 72 GLN A CA 1
ATOM 575 C C . GLN A 1 72 ? -13.016 -0.681 -8.703 1.00 94.69 72 GLN A C 1
ATOM 577 O O . GLN A 1 72 ? -14.042 -0.321 -9.298 1.00 94.69 72 GLN A O 1
ATOM 582 N N . ASN A 1 73 ? -13.014 -1.585 -7.721 1.00 96.62 73 ASN A N 1
ATOM 583 C CA . ASN A 1 73 ? -14.204 -2.344 -7.368 1.00 96.62 73 ASN A CA 1
ATOM 584 C C . ASN A 1 73 ? -15.328 -1.385 -6.905 1.00 96.62 73 ASN A C 1
ATOM 586 O O . ASN A 1 73 ? -15.122 -0.556 -6.008 1.00 96.62 73 ASN A O 1
ATOM 590 N N . PRO A 1 74 ? -16.520 -1.431 -7.532 1.00 95.75 74 PRO A N 1
ATOM 591 C CA . PRO A 1 74 ? -17.618 -0.523 -7.213 1.00 95.75 74 PRO A CA 1
ATOM 592 C C . PRO A 1 74 ? -18.214 -0.712 -5.819 1.00 95.75 74 PRO A C 1
ATOM 594 O O . PRO A 1 74 ? -18.700 0.267 -5.252 1.00 95.75 74 PRO A O 1
ATOM 597 N N . ASP A 1 75 ? -18.106 -1.913 -5.265 1.00 97.50 75 ASP A N 1
ATOM 598 C CA . ASP A 1 75 ? -18.652 -2.310 -3.972 1.00 97.50 75 ASP A CA 1
ATOM 599 C C . ASP A 1 75 ? -17.610 -2.223 -2.846 1.00 97.50 75 ASP A C 1
ATOM 601 O O . ASP A 1 75 ? -17.916 -2.574 -1.709 1.00 97.50 75 ASP A O 1
ATOM 605 N N . ILE A 1 76 ? -16.386 -1.746 -3.114 1.00 98.31 76 ILE A N 1
ATOM 606 C CA . ILE A 1 76 ? -15.247 -1.872 -2.187 1.00 98.31 76 ILE A CA 1
ATOM 607 C C . ILE A 1 76 ? -15.503 -1.317 -0.780 1.00 98.31 76 ILE A C 1
ATOM 609 O O . ILE A 1 76 ? -15.076 -1.906 0.211 1.00 98.31 76 ILE A O 1
ATOM 613 N N . VAL A 1 77 ? -16.260 -0.222 -0.674 1.00 98.62 77 VAL A N 1
ATOM 614 C CA . VAL A 1 77 ? -16.638 0.370 0.619 1.00 98.62 77 VAL A CA 1
ATOM 615 C C . VAL A 1 77 ? -17.585 -0.554 1.388 1.00 98.62 77 VAL A C 1
ATOM 617 O O . VAL A 1 77 ? -17.448 -0.718 2.596 1.00 98.62 77 VAL A O 1
ATOM 620 N N . GLU A 1 78 ? -18.527 -1.197 0.701 1.00 98.69 78 GLU A N 1
ATOM 621 C CA . GLU A 1 78 ? -19.440 -2.160 1.318 1.00 98.69 78 GLU A CA 1
ATOM 622 C C . GLU A 1 78 ? -18.721 -3.468 1.672 1.00 98.69 78 GLU A C 1
ATOM 624 O O . GLU A 1 78 ? -18.939 -4.025 2.745 1.00 98.69 78 GLU A O 1
ATOM 629 N N . ILE A 1 79 ? -17.799 -3.922 0.820 1.00 98.75 79 ILE A N 1
ATOM 630 C CA . ILE A 1 79 ? -16.923 -5.069 1.091 1.00 98.75 79 ILE A CA 1
ATOM 631 C C . ILE A 1 79 ? -16.091 -4.828 2.356 1.00 98.75 79 ILE A C 1
ATOM 633 O O . ILE A 1 79 ? -15.992 -5.717 3.201 1.00 98.75 79 ILE A O 1
ATOM 637 N N . CYS A 1 80 ? -15.546 -3.620 2.523 1.00 98.62 80 CYS A N 1
ATOM 638 C CA . CYS A 1 80 ? -14.826 -3.238 3.733 1.00 98.62 80 CYS A CA 1
ATOM 639 C C . CYS A 1 80 ? -15.707 -3.361 4.977 1.00 98.62 80 CYS A C 1
ATOM 641 O O . CYS A 1 80 ? -15.323 -4.066 5.906 1.00 98.62 80 CYS A O 1
ATOM 643 N N . LYS A 1 81 ? -16.924 -2.797 4.970 1.00 98.69 81 LYS A N 1
ATOM 644 C CA . LYS A 1 81 ? -17.869 -2.941 6.097 1.00 98.69 81 LYS A CA 1
ATOM 645 C C . LYS A 1 81 ? -18.161 -4.399 6.428 1.00 98.69 81 LYS A C 1
ATOM 647 O O . LYS A 1 81 ? -18.234 -4.766 7.597 1.00 98.69 81 LYS A O 1
ATOM 652 N N . VAL A 1 82 ? -18.331 -5.236 5.404 1.00 98.75 82 VAL A N 1
ATOM 653 C CA . VAL A 1 82 ? -18.571 -6.668 5.589 1.00 98.75 82 VAL A CA 1
ATOM 654 C C . VAL A 1 82 ? -17.383 -7.327 6.286 1.00 98.75 82 VAL A C 1
ATOM 656 O O . VAL A 1 82 ? -17.578 -8.006 7.292 1.00 98.75 82 VAL A O 1
ATOM 659 N N . PHE A 1 83 ? -16.153 -7.107 5.822 1.00 98.69 83 PHE A N 1
ATOM 660 C CA . PHE A 1 83 ? -14.974 -7.682 6.476 1.00 98.69 83 PHE A CA 1
ATOM 661 C C . PHE A 1 83 ? -14.671 -7.053 7.841 1.00 98.69 83 PHE A C 1
ATOM 663 O O . PHE A 1 83 ? -14.143 -7.740 8.716 1.00 98.69 83 PHE A O 1
ATOM 670 N N . GLN A 1 84 ? -15.121 -5.821 8.084 1.00 98.38 84 GLN A N 1
ATOM 671 C CA . GLN A 1 84 ? -15.074 -5.193 9.403 1.00 98.38 84 GLN A CA 1
ATOM 672 C C . GLN A 1 84 ? -15.947 -5.899 10.451 1.00 98.38 84 GLN A C 1
ATOM 674 O O . GLN A 1 84 ? -15.696 -5.769 11.648 1.00 98.38 84 GLN A O 1
ATOM 679 N N . THR A 1 85 ? -16.919 -6.720 10.034 1.00 98.00 85 THR A N 1
ATOM 680 C CA . THR A 1 85 ? -17.646 -7.615 10.956 1.00 98.00 85 THR A CA 1
ATOM 681 C C . THR A 1 85 ? -16.793 -8.788 11.459 1.00 98.00 85 THR A C 1
ATOM 683 O O . THR A 1 85 ? -17.161 -9.448 12.431 1.00 98.00 85 THR A O 1
ATOM 686 N N . VAL A 1 86 ? -15.655 -9.063 10.811 1.00 98.12 86 VAL A N 1
ATOM 687 C CA . VAL A 1 86 ? -14.697 -10.111 11.193 1.00 98.12 86 VAL A CA 1
ATOM 688 C C . VAL A 1 86 ? -13.551 -9.536 12.025 1.00 98.12 86 VAL A C 1
ATOM 690 O O . VAL A 1 86 ? -13.152 -10.151 13.012 1.00 98.12 86 VAL A O 1
ATOM 693 N N . THR A 1 87 ? -13.012 -8.382 11.627 1.00 97.75 87 THR A N 1
ATOM 694 C CA . THR A 1 87 ? -11.888 -7.702 12.289 1.00 97.75 87 THR A CA 1
ATOM 695 C C . THR A 1 87 ? -11.955 -6.195 12.026 1.00 97.75 87 THR A C 1
ATOM 697 O O . THR A 1 87 ? -12.264 -5.805 10.906 1.00 97.75 87 THR A O 1
ATOM 700 N N . PRO A 1 88 ? -11.620 -5.310 12.979 1.00 96.38 88 PRO A N 1
ATOM 701 C CA . PRO A 1 88 ? -11.490 -3.882 12.678 1.00 96.38 88 PRO A CA 1
ATOM 702 C C . PRO A 1 88 ? -10.269 -3.571 11.790 1.00 96.38 88 PRO A C 1
ATOM 704 O O . PRO A 1 88 ? -10.170 -2.479 11.237 1.00 96.38 88 PRO A O 1
ATOM 707 N N . HIS A 1 89 ? -9.329 -4.511 11.655 1.00 96.88 89 HIS A N 1
ATOM 708 C CA . HIS A 1 89 ? -8.074 -4.341 10.924 1.00 96.88 89 HIS A CA 1
ATOM 709 C C . HIS A 1 89 ? -8.259 -4.701 9.448 1.00 96.88 89 HIS A C 1
ATOM 711 O O . HIS A 1 89 ? -7.836 -5.765 8.999 1.00 96.88 89 HIS A O 1
ATOM 717 N N . VAL A 1 90 ? -8.936 -3.828 8.701 1.00 98.31 90 VAL A N 1
ATOM 718 C CA . VAL A 1 90 ? -9.084 -3.956 7.244 1.00 98.31 90 VAL A CA 1
ATOM 719 C C . VAL A 1 90 ? -8.200 -2.919 6.559 1.00 98.31 90 VAL A C 1
ATOM 721 O O . VAL A 1 90 ? -8.308 -1.723 6.839 1.00 98.31 90 VAL A O 1
ATOM 724 N N . CYS A 1 91 ? -7.334 -3.379 5.660 1.00 98.19 91 CYS A N 1
ATOM 725 C CA . CYS A 1 91 ? -6.466 -2.537 4.849 1.00 98.19 91 CYS A CA 1
ATOM 726 C C . CYS A 1 91 ? -6.786 -2.711 3.361 1.00 98.19 91 CYS A C 1
ATOM 728 O O . CYS A 1 91 ? -7.043 -3.822 2.905 1.00 98.19 91 CYS A O 1
ATOM 730 N N . LEU A 1 92 ? -6.758 -1.628 2.591 1.00 98.44 92 LEU A N 1
ATOM 731 C CA . LEU A 1 92 ? -6.838 -1.655 1.134 1.00 98.44 92 LEU A CA 1
ATOM 732 C C . LEU A 1 92 ? -5.482 -1.293 0.530 1.00 98.44 92 LEU A C 1
ATOM 734 O O . LEU A 1 92 ? -4.914 -0.267 0.885 1.00 98.44 92 LEU A O 1
ATOM 738 N N . HIS A 1 93 ? -5.012 -2.082 -0.435 1.00 97.31 93 HIS A N 1
ATOM 739 C CA . HIS A 1 93 ? -3.819 -1.757 -1.218 1.00 97.31 93 HIS A CA 1
ATOM 740 C C . HIS A 1 93 ? -4.204 -1.114 -2.554 1.00 97.31 93 HIS A C 1
ATOM 742 O O . HIS A 1 93 ? -5.094 -1.600 -3.256 1.00 97.31 93 HIS A O 1
ATOM 748 N N . THR A 1 94 ? -3.532 -0.023 -2.919 1.00 96.75 94 THR A N 1
ATOM 749 C CA . THR A 1 94 ? -3.801 0.718 -4.162 1.00 96.75 94 THR A CA 1
ATOM 750 C C . THR A 1 94 ? -2.522 1.241 -4.815 1.00 96.75 94 THR A C 1
ATOM 752 O O . THR A 1 94 ? -1.515 1.499 -4.161 1.00 96.75 94 THR A O 1
ATOM 755 N N . ASN A 1 95 ? -2.558 1.434 -6.130 1.00 94.50 95 ASN A N 1
ATOM 756 C CA . ASN A 1 95 ? -1.502 2.092 -6.885 1.00 94.50 95 ASN A CA 1
ATOM 757 C C . ASN A 1 95 ? -1.570 3.628 -6.835 1.00 94.50 95 ASN A C 1
ATOM 759 O O . ASN A 1 95 ? -0.671 4.258 -7.372 1.00 94.50 95 ASN A O 1
ATOM 763 N N . LEU A 1 96 ? -2.616 4.253 -6.274 1.00 95.62 96 LEU A N 1
ATOM 764 C CA . LEU A 1 96 ? -2.832 5.719 -6.278 1.00 95.62 96 LEU A CA 1
ATOM 765 C C . LEU A 1 96 ? -2.684 6.440 -7.636 1.00 95.62 96 LEU A C 1
ATOM 767 O O . LEU A 1 96 ? -2.617 7.666 -7.703 1.00 95.62 96 LEU A O 1
ATOM 771 N N . ASP A 1 97 ? -2.698 5.703 -8.739 1.00 94.06 97 ASP A N 1
ATOM 772 C CA . ASP A 1 97 ? -2.615 6.230 -10.094 1.00 94.06 97 ASP A CA 1
ATOM 773 C C . ASP A 1 97 ? -4.023 6.661 -10.520 1.00 94.06 97 ASP A C 1
ATOM 775 O O . ASP A 1 97 ? -4.787 5.912 -11.142 1.00 94.06 97 ASP A O 1
ATOM 779 N N . MET A 1 98 ? -4.423 7.834 -10.025 1.00 91.56 98 MET A N 1
ATOM 780 C CA . MET A 1 98 ? -5.765 8.396 -10.145 1.00 91.56 98 MET A CA 1
ATOM 781 C C . MET A 1 98 ? -5.739 9.734 -10.880 1.00 91.56 98 MET A C 1
ATOM 783 O O . MET A 1 98 ? -4.766 10.473 -10.842 1.00 91.56 98 MET A O 1
ATOM 787 N N . LEU A 1 99 ? -6.850 10.066 -11.540 1.00 87.62 99 LEU A N 1
ATOM 788 C CA . LEU A 1 99 ? -6.941 11.273 -12.369 1.00 87.62 99 LEU A CA 1
ATOM 789 C C . LEU A 1 99 ? -7.364 12.526 -11.591 1.00 87.62 99 LEU A C 1
ATOM 791 O O . LEU A 1 99 ? -7.079 13.638 -12.018 1.00 87.62 99 LEU A O 1
ATOM 795 N N . SER A 1 100 ? -8.139 12.373 -10.510 1.00 93.50 100 SER A N 1
ATOM 796 C CA . SER A 1 100 ? -8.611 13.504 -9.696 1.00 93.50 100 SER A CA 1
ATOM 797 C C . SER A 1 100 ? -9.225 13.061 -8.366 1.00 93.50 100 SER A C 1
ATOM 799 O O . SER A 1 100 ? -9.766 11.957 -8.253 1.00 93.50 100 SER A O 1
ATOM 801 N N . GLU A 1 101 ? -9.266 13.980 -7.400 1.00 94.44 101 GLU A N 1
ATOM 802 C CA . GLU A 1 101 ? -9.999 13.829 -6.131 1.00 94.44 101 GLU A CA 1
ATOM 803 C C . GLU A 1 101 ? -11.529 13.760 -6.316 1.00 94.44 101 GLU A C 1
ATOM 805 O O . GLU A 1 101 ? -12.271 13.312 -5.446 1.00 94.44 101 GLU A O 1
ATOM 810 N N . LYS A 1 102 ? -12.046 14.153 -7.484 1.00 94.31 102 LYS A N 1
ATOM 811 C CA . LYS A 1 102 ? -13.472 13.990 -7.820 1.00 94.31 102 LYS A CA 1
ATOM 812 C C . LYS A 1 102 ? -13.790 12.602 -8.379 1.00 94.31 102 LYS A C 1
ATOM 814 O O . LYS A 1 102 ? -14.955 12.286 -8.617 1.00 94.31 102 LYS A O 1
ATOM 819 N N . SER A 1 103 ? -12.774 11.776 -8.635 1.00 95.19 103 SER A N 1
ATOM 820 C CA . SER A 1 103 ? -12.968 10.442 -9.192 1.00 95.19 103 SER A CA 1
ATOM 821 C C . SER A 1 103 ? -13.668 9.516 -8.197 1.00 95.19 103 SER A C 1
ATOM 823 O O . SER A 1 103 ? -13.446 9.583 -6.989 1.00 95.19 103 SER A O 1
ATOM 825 N N . LYS A 1 104 ? -14.475 8.581 -8.713 1.00 95.31 104 LYS A N 1
ATOM 826 C CA . LYS A 1 104 ? -15.115 7.549 -7.881 1.00 95.31 104 LYS A CA 1
ATOM 827 C C . LYS A 1 104 ? -14.092 6.729 -7.089 1.00 95.31 104 LYS A C 1
ATOM 829 O O . LYS A 1 104 ? -14.389 6.342 -5.969 1.00 95.31 104 LYS A O 1
ATOM 834 N N . ARG A 1 105 ? -12.901 6.485 -7.653 1.00 95.00 105 ARG A N 1
ATOM 835 C CA . ARG A 1 105 ? -11.812 5.761 -6.978 1.00 95.00 105 ARG A CA 1
ATOM 836 C C . ARG A 1 105 ? -11.347 6.499 -5.724 1.00 95.00 105 ARG A C 1
ATOM 838 O O . ARG A 1 105 ? -11.332 5.892 -4.661 1.00 95.00 105 ARG A O 1
ATOM 845 N N . TRP A 1 106 ? -11.080 7.803 -5.821 1.00 97.19 106 TRP A N 1
ATOM 846 C CA . TRP A 1 106 ? -10.709 8.607 -4.653 1.00 97.19 106 TRP A CA 1
ATOM 847 C C . TRP A 1 106 ? -11.821 8.641 -3.603 1.00 97.19 106 TRP A C 1
ATOM 849 O O . TRP A 1 106 ? -11.577 8.370 -2.434 1.00 97.19 106 TRP A O 1
ATOM 859 N N . GLN A 1 107 ? -13.067 8.876 -4.025 1.00 97.75 107 GLN A N 1
ATOM 860 C CA . GLN A 1 107 ? -14.216 8.893 -3.111 1.00 97.75 107 GLN A CA 1
ATOM 861 C C . GLN A 1 107 ? -14.410 7.553 -2.380 1.00 97.75 107 GLN A C 1
ATOM 863 O O . GLN A 1 107 ? -14.827 7.532 -1.225 1.00 97.75 107 GLN A O 1
ATOM 868 N N . ARG A 1 108 ? -14.074 6.425 -3.019 1.00 97.75 108 ARG A N 1
ATOM 869 C CA . ARG A 1 108 ? -14.064 5.115 -2.355 1.00 97.75 108 ARG A CA 1
ATOM 870 C C . ARG A 1 108 ? -12.961 5.018 -1.307 1.00 97.75 108 ARG A C 1
ATOM 872 O O . ARG A 1 108 ? -13.248 4.509 -0.234 1.00 97.75 108 ARG A O 1
ATOM 879 N N . LEU A 1 109 ? -11.750 5.518 -1.577 1.00 98.19 109 LEU A N 1
ATOM 880 C CA . LEU A 1 109 ? -10.677 5.552 -0.573 1.00 98.19 109 LEU A CA 1
ATOM 881 C C . LEU A 1 109 ? -11.084 6.369 0.655 1.00 98.19 109 LEU A C 1
ATOM 883 O O . LEU A 1 109 ? -10.922 5.888 1.772 1.00 98.19 109 LEU A O 1
ATOM 887 N N . LEU A 1 110 ? -11.690 7.544 0.449 1.00 98.19 110 LEU A N 1
ATOM 888 C CA . LEU A 1 110 ? -12.256 8.343 1.541 1.00 98.19 110 LEU A CA 1
ATOM 889 C C . LEU A 1 110 ? -13.276 7.530 2.345 1.00 98.19 110 LEU A C 1
ATOM 891 O O . LEU A 1 110 ? -13.169 7.445 3.561 1.00 98.19 110 LEU A O 1
ATOM 895 N N . GLY A 1 111 ? -14.193 6.839 1.660 1.00 98.31 111 GLY A N 1
ATOM 896 C CA . GLY A 1 111 ? -15.168 5.967 2.312 1.00 98.31 111 GLY A CA 1
ATOM 897 C C . GLY A 1 111 ? -14.547 4.823 3.124 1.00 98.31 111 GLY A C 1
ATOM 898 O O . GLY A 1 111 ? -15.124 4.428 4.129 1.00 98.31 111 GLY A O 1
ATOM 899 N N . ILE A 1 112 ? -13.387 4.290 2.728 1.00 98.44 112 ILE A N 1
ATOM 900 C CA . ILE A 1 112 ? -12.656 3.275 3.508 1.00 98.44 112 ILE A CA 1
ATOM 901 C C . ILE A 1 112 ? -12.026 3.894 4.759 1.00 98.44 112 ILE A C 1
ATOM 903 O O . ILE A 1 112 ? -12.153 3.328 5.845 1.00 98.44 112 ILE A O 1
ATOM 907 N N . ILE A 1 113 ? -11.378 5.051 4.612 1.00 97.94 113 ILE A N 1
ATOM 908 C CA . ILE A 1 113 ? -10.713 5.750 5.718 1.00 97.94 113 ILE A CA 1
ATOM 909 C C . ILE A 1 113 ? -11.741 6.233 6.751 1.00 97.94 113 ILE A C 1
ATOM 911 O O . ILE A 1 113 ? -11.534 6.049 7.948 1.00 97.94 113 ILE A O 1
ATOM 915 N N . ASP A 1 114 ? -12.891 6.749 6.307 1.00 97.88 114 ASP A N 1
ATOM 916 C CA . ASP A 1 114 ? -13.997 7.179 7.177 1.00 97.88 114 ASP A CA 1
ATOM 917 C C . ASP A 1 114 ? -14.576 6.022 8.011 1.00 97.88 114 ASP A C 1
ATOM 919 O O . ASP A 1 114 ? -15.078 6.229 9.117 1.00 97.88 114 ASP A O 1
ATOM 923 N N . LEU A 1 115 ? -14.489 4.787 7.506 1.00 97.75 115 LEU A N 1
ATOM 924 C CA . LEU A 1 115 ? -14.859 3.574 8.240 1.00 97.75 115 LEU A CA 1
ATOM 925 C C . LEU A 1 115 ? -13.764 3.099 9.210 1.00 97.75 115 LEU A C 1
ATOM 927 O O . LEU A 1 115 ? -13.949 2.090 9.890 1.00 97.75 115 LEU A O 1
ATOM 931 N N . GLY A 1 116 ? -12.620 3.782 9.272 1.00 96.88 116 GLY A N 1
ATOM 932 C CA . GLY A 1 116 ? -11.458 3.389 10.067 1.00 96.88 116 GLY A CA 1
ATOM 933 C C . GLY A 1 116 ? -10.580 2.314 9.418 1.00 96.88 116 GLY A C 1
ATOM 934 O O . GLY A 1 116 ? -9.720 1.753 10.098 1.00 96.88 116 GLY A O 1
ATOM 935 N N . GLY A 1 117 ? -10.785 2.007 8.132 1.00 97.38 117 GLY A N 1
ATOM 936 C CA . GLY A 1 117 ? -9.872 1.161 7.363 1.00 97.38 117 GLY A CA 1
ATOM 937 C C . GLY A 1 117 ? -8.568 1.893 7.027 1.00 97.38 117 GLY A C 1
ATOM 938 O O . GLY A 1 117 ? -8.543 3.120 6.930 1.00 97.38 117 GLY A O 1
ATOM 939 N N . ARG A 1 118 ? -7.478 1.142 6.833 1.00 97.69 118 ARG A N 1
ATOM 940 C CA . ARG A 1 118 ? -6.191 1.689 6.364 1.00 97.69 118 ARG A CA 1
ATOM 941 C C . ARG A 1 118 ? -6.104 1.607 4.841 1.00 97.69 118 ARG A C 1
ATOM 943 O O . ARG A 1 118 ? -6.643 0.678 4.243 1.00 97.69 118 ARG A O 1
ATOM 950 N N . VAL A 1 119 ? -5.410 2.552 4.214 1.00 98.31 119 VAL A N 1
ATOM 951 C CA . VAL A 1 119 ? -5.068 2.486 2.789 1.00 98.31 119 VAL A CA 1
ATOM 952 C C . VAL A 1 119 ? -3.550 2.482 2.627 1.00 98.31 119 VAL A C 1
ATOM 954 O O . VAL A 1 119 ? -2.886 3.475 2.908 1.00 98.31 119 VAL A O 1
ATOM 957 N N . ASP A 1 120 ? -3.005 1.372 2.149 1.00 98.00 120 ASP A N 1
ATOM 958 C CA . ASP A 1 120 ? -1.586 1.212 1.837 1.00 98.00 120 ASP A CA 1
ATOM 959 C C . ASP A 1 120 ? -1.344 1.347 0.333 1.00 98.00 120 ASP A C 1
ATOM 961 O O . ASP A 1 120 ? -2.251 1.159 -0.486 1.00 98.00 120 ASP A O 1
ATOM 965 N N . ILE A 1 121 ? -0.109 1.675 -0.051 1.00 97.44 121 ILE A N 1
ATOM 966 C CA . ILE A 1 121 ? 0.213 1.965 -1.452 1.00 97.44 121 ILE A CA 1
ATOM 967 C C . ILE A 1 121 ? 1.290 1.046 -1.998 1.00 97.44 121 ILE A C 1
ATOM 969 O O . ILE A 1 121 ? 2.160 0.585 -1.266 1.00 97.44 121 ILE A O 1
ATOM 973 N N . THR A 1 122 ? 1.265 0.844 -3.310 1.00 95.56 122 THR A N 1
ATOM 974 C CA . THR A 1 122 ? 2.430 0.358 -4.057 1.00 95.56 122 THR A CA 1
ATOM 975 C C . THR A 1 122 ? 3.034 1.521 -4.830 1.00 95.56 122 THR A C 1
ATOM 977 O O . THR A 1 122 ? 2.324 2.207 -5.568 1.00 95.56 122 THR A O 1
ATOM 980 N N . LEU A 1 123 ? 4.325 1.778 -4.628 1.00 95.69 123 LEU A N 1
ATOM 981 C CA . LEU A 1 123 ? 5.052 2.845 -5.306 1.00 95.69 123 LEU A CA 1
ATOM 982 C C . LEU A 1 123 ? 5.278 2.477 -6.777 1.00 95.69 123 LEU A C 1
ATOM 984 O O . LEU A 1 123 ? 5.696 1.368 -7.089 1.00 95.69 123 LEU A O 1
ATOM 988 N N . TYR A 1 124 ? 5.015 3.426 -7.674 1.00 92.81 124 TYR A N 1
ATOM 989 C CA . TYR A 1 124 ? 5.283 3.301 -9.103 1.00 92.81 124 TYR A CA 1
ATOM 990 C C . TYR A 1 124 ? 5.965 4.581 -9.599 1.00 92.81 124 TYR A C 1
ATOM 992 O O . TYR A 1 124 ? 5.271 5.563 -9.886 1.00 92.81 124 TYR A O 1
ATOM 1000 N N . PRO A 1 125 ? 7.300 4.590 -9.779 1.00 92.56 125 PRO A N 1
ATOM 1001 C CA . PRO A 1 125 ? 8.050 5.773 -10.217 1.00 92.56 125 PRO A CA 1
ATOM 1002 C C . PRO A 1 125 ? 7.462 6.476 -11.443 1.00 92.56 125 PRO A C 1
ATOM 1004 O O . PRO A 1 125 ? 7.387 7.700 -11.490 1.00 92.56 125 PRO A O 1
ATOM 1007 N N . THR A 1 126 ? 6.956 5.710 -12.410 1.00 92.12 126 THR A N 1
ATOM 1008 C CA . THR A 1 126 ? 6.353 6.244 -13.643 1.00 92.12 126 THR A CA 1
ATOM 1009 C C . THR A 1 126 ? 5.078 7.066 -13.410 1.00 92.12 126 THR A C 1
ATOM 1011 O O . THR A 1 126 ? 4.732 7.897 -14.240 1.00 92.12 126 THR A O 1
ATOM 1014 N N . ALA A 1 127 ? 4.355 6.823 -12.310 1.00 92.81 127 ALA A N 1
ATOM 1015 C CA . ALA A 1 127 ? 3.145 7.567 -11.940 1.00 92.81 127 ALA A CA 1
ATOM 1016 C C . ALA A 1 127 ? 3.384 8.554 -10.791 1.00 92.81 127 ALA A C 1
ATOM 1018 O O . ALA A 1 127 ? 2.445 9.233 -10.370 1.00 92.81 127 ALA A O 1
ATOM 1019 N N . TRP A 1 128 ? 4.619 8.642 -10.290 1.00 95.75 128 TRP A N 1
ATOM 1020 C CA . TRP A 1 128 ? 4.955 9.411 -9.102 1.00 95.75 128 TRP A CA 1
ATOM 1021 C C . TRP A 1 128 ? 4.579 10.888 -9.243 1.00 95.75 128 TRP A C 1
ATOM 1023 O O . TRP A 1 128 ? 3.684 11.365 -8.546 1.00 95.75 128 TRP 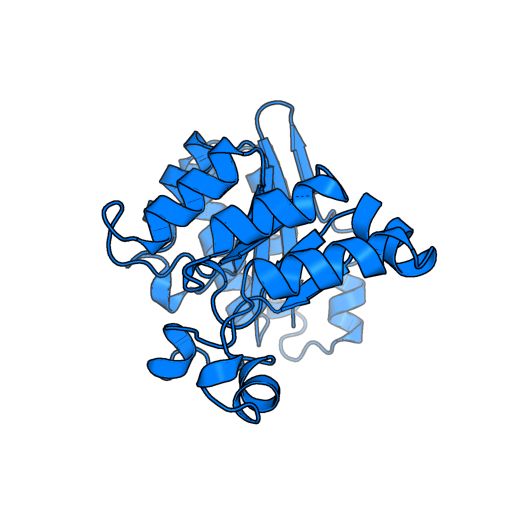A O 1
ATOM 1033 N N . GLU A 1 129 ? 5.192 11.583 -10.202 1.00 95.25 129 GLU A N 1
ATOM 1034 C CA . GLU A 1 129 ? 4.960 13.018 -10.420 1.00 95.25 129 GLU A CA 1
ATOM 1035 C C . GLU A 1 129 ? 3.575 13.311 -11.012 1.00 95.25 129 GLU A C 1
ATOM 1037 O O . GLU A 1 129 ? 2.968 14.334 -10.710 1.00 95.25 129 GLU A O 1
ATOM 1042 N N . GLY A 1 130 ? 3.056 12.409 -11.851 1.00 93.25 130 GLY A N 1
ATOM 1043 C CA . GLY A 1 130 ? 1.777 12.612 -12.534 1.00 93.25 130 GLY A CA 1
ATOM 1044 C C . GLY A 1 130 ? 0.551 12.435 -11.636 1.00 93.25 130 GLY A C 1
ATOM 1045 O O . GLY A 1 130 ? -0.486 13.039 -11.908 1.00 93.25 130 GLY A O 1
ATOM 1046 N N . ALA A 1 131 ? 0.651 11.604 -10.592 1.00 94.31 131 ALA A N 1
ATOM 1047 C CA . ALA A 1 131 ? -0.480 11.284 -9.725 1.00 94.31 131 ALA A CA 1
ATOM 1048 C C . ALA A 1 131 ? -0.081 10.930 -8.282 1.00 94.31 131 ALA A C 1
ATOM 1050 O O . ALA A 1 131 ? -0.564 11.576 -7.349 1.00 94.31 131 ALA A O 1
ATOM 1051 N N . GLN A 1 132 ? 0.766 9.912 -8.067 1.00 96.38 132 GLN A N 1
ATOM 1052 C CA . GLN A 1 132 ? 0.909 9.290 -6.741 1.00 96.38 132 GLN A CA 1
ATOM 1053 C C . GLN A 1 132 ? 1.386 10.267 -5.664 1.00 96.38 132 GLN A C 1
ATOM 1055 O O . GLN A 1 132 ? 0.864 10.218 -4.553 1.00 96.38 132 GLN A O 1
ATOM 1060 N N . LYS A 1 133 ? 2.332 11.164 -5.980 1.00 97.69 133 LYS A N 1
ATOM 1061 C CA . LYS A 1 133 ? 2.879 12.139 -5.023 1.00 97.69 133 LYS A CA 1
ATOM 1062 C C . LYS A 1 133 ? 1.777 13.015 -4.424 1.00 97.69 133 LYS A C 1
ATOM 1064 O O . LYS A 1 133 ? 1.713 13.173 -3.206 1.00 97.69 133 LYS A O 1
ATOM 1069 N N . HIS A 1 134 ? 0.893 13.540 -5.278 1.00 97.44 134 HIS A N 1
ATOM 1070 C CA . HIS A 1 134 ? -0.241 14.377 -4.870 1.00 97.44 134 HIS A CA 1
ATOM 1071 C C . HIS A 1 134 ? -1.215 13.605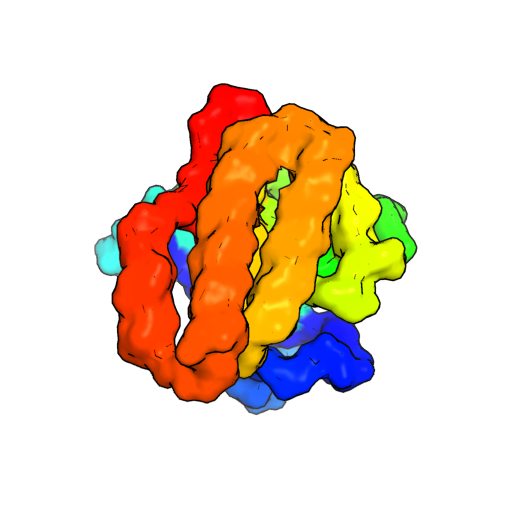 -3.978 1.00 97.44 134 HIS A C 1
ATOM 1073 O O . HIS A 1 134 ? -1.524 14.030 -2.868 1.00 97.44 134 HIS A O 1
ATOM 1079 N N . PHE A 1 135 ? -1.669 12.431 -4.426 1.00 98.12 135 PHE A N 1
ATOM 1080 C CA . PHE A 1 135 ? -2.644 11.656 -3.655 1.00 98.12 135 PHE A CA 1
ATOM 1081 C C . PHE A 1 135 ? -2.072 11.107 -2.353 1.00 98.12 135 PHE A C 1
ATOM 1083 O O . PHE A 1 135 ? -2.798 11.029 -1.366 1.00 98.12 135 PHE A O 1
ATOM 1090 N N . LEU A 1 136 ? -0.784 10.766 -2.320 1.00 97.88 136 LEU A N 1
ATOM 1091 C CA . LEU A 1 136 ? -0.118 10.371 -1.087 1.00 97.88 136 LEU A CA 1
ATOM 1092 C C . LEU A 1 136 ? -0.109 11.526 -0.079 1.00 97.88 136 LEU A C 1
ATOM 1094 O O . LEU A 1 136 ? -0.424 11.307 1.087 1.00 97.88 136 LEU A O 1
ATOM 1098 N N . GLU A 1 137 ? 0.187 12.753 -0.514 1.00 97.81 137 GLU A N 1
ATOM 1099 C CA . GLU A 1 137 ? 0.096 13.935 0.348 1.00 97.81 137 GLU A CA 1
ATOM 1100 C C . GLU A 1 137 ? -1.312 14.133 0.921 1.00 97.81 137 GLU A C 1
ATOM 1102 O O . GLU A 1 137 ? -1.447 14.385 2.120 1.00 97.81 137 GLU A O 1
ATOM 1107 N N . GLU A 1 138 ? -2.355 13.972 0.107 1.00 97.69 138 GLU A N 1
ATOM 1108 C CA . GLU A 1 138 ? -3.730 14.045 0.605 1.00 97.69 138 GLU A CA 1
ATOM 1109 C C . GLU A 1 138 ? -4.051 12.901 1.576 1.00 97.69 138 GLU A C 1
ATOM 1111 O O . GLU A 1 138 ? -4.651 13.145 2.622 1.00 97.69 138 GLU A O 1
ATOM 1116 N N . MET A 1 139 ? -3.599 11.670 1.313 1.00 96.38 139 MET A N 1
ATOM 1117 C CA . MET A 1 139 ? -3.820 10.550 2.236 1.00 96.38 139 MET A CA 1
ATOM 1118 C C . MET A 1 139 ? -3.151 10.756 3.596 1.00 96.38 139 MET A C 1
ATOM 1120 O O . MET A 1 139 ? -3.740 10.398 4.615 1.00 96.38 139 MET A O 1
ATOM 1124 N N . LEU A 1 140 ? -1.954 11.349 3.649 1.00 96.75 140 LEU A N 1
ATOM 1125 C CA . LEU A 1 140 ? -1.254 11.607 4.916 1.00 96.75 140 LEU A CA 1
ATOM 1126 C C . LEU A 1 140 ? -2.004 12.584 5.836 1.00 96.75 140 LEU A C 1
ATOM 1128 O O . LEU A 1 140 ? -1.754 12.606 7.039 1.00 96.75 140 LEU A O 1
ATOM 1132 N N . LYS A 1 141 ? -2.946 13.371 5.302 1.00 97.00 141 LYS A N 1
ATOM 1133 C CA . LYS A 1 141 ? -3.842 14.221 6.104 1.00 97.00 141 LYS A CA 1
ATOM 1134 C C . LYS A 1 141 ? -5.007 13.436 6.713 1.00 97.00 141 LYS A C 1
ATOM 1136 O O . LYS A 1 141 ? -5.634 13.917 7.653 1.00 97.00 141 LYS A O 1
ATOM 1141 N N . LEU A 1 142 ? -5.319 12.266 6.155 1.00 97.19 142 LEU A N 1
ATOM 1142 C CA . LEU A 1 142 ? -6.523 11.486 6.450 1.00 97.19 142 LEU A CA 1
ATOM 1143 C C . LEU A 1 142 ? -6.241 10.264 7.330 1.00 97.19 142 LEU A C 1
ATOM 1145 O O . LEU A 1 142 ? -7.117 9.831 8.072 1.00 97.19 142 LEU A O 1
ATOM 1149 N N . GLN A 1 143 ? -5.025 9.720 7.280 1.00 96.56 143 GLN A N 1
ATOM 1150 C CA . GLN A 1 143 ? -4.605 8.588 8.103 1.00 96.56 143 GLN A CA 1
ATOM 1151 C C . GLN A 1 143 ? -3.199 8.800 8.666 1.00 96.56 143 GLN A C 1
ATOM 1153 O O . GLN A 1 143 ? -2.355 9.451 8.057 1.00 96.56 143 GLN A O 1
ATOM 1158 N N . ASN A 1 144 ? -2.923 8.193 9.819 1.00 96.12 144 ASN A N 1
ATOM 1159 C CA . ASN A 1 144 ? -1.631 8.286 10.501 1.00 96.12 144 ASN A CA 1
ATOM 1160 C C . ASN A 1 144 ? -0.815 6.982 10.451 1.00 96.12 144 ASN A C 1
ATOM 1162 O O . ASN A 1 144 ? 0.146 6.819 11.204 1.00 96.12 144 ASN A O 1
ATOM 1166 N N . LYS A 1 145 ? -1.203 6.034 9.596 1.00 97.00 145 LYS A N 1
ATOM 1167 C CA . LYS A 1 145 ? -0.473 4.788 9.355 1.00 97.00 145 LYS A CA 1
ATOM 1168 C C . LYS A 1 145 ? -0.422 4.524 7.862 1.00 97.00 145 LYS A C 1
ATOM 1170 O O . LYS A 1 145 ? -1.437 4.699 7.194 1.00 97.00 145 LYS A O 1
ATOM 1175 N N . LEU A 1 146 ? 0.728 4.093 7.366 1.00 97.81 146 LEU A N 1
ATOM 1176 C CA . LEU A 1 146 ? 0.921 3.780 5.957 1.00 97.81 146 LEU A CA 1
ATOM 1177 C C . LEU A 1 146 ? 2.004 2.721 5.798 1.00 97.81 146 LEU A C 1
ATOM 1179 O O . LEU A 1 146 ? 3.098 2.884 6.339 1.00 97.81 146 LEU A O 1
ATOM 1183 N N . ILE A 1 147 ? 1.730 1.703 4.992 1.00 97.94 147 ILE A N 1
ATOM 1184 C CA . ILE A 1 147 ? 2.758 0.847 4.406 1.00 97.94 147 ILE A CA 1
ATOM 1185 C C . ILE A 1 147 ? 2.936 1.231 2.936 1.00 97.94 147 ILE A C 1
ATOM 1187 O O . ILE A 1 147 ? 1.964 1.369 2.188 1.00 97.94 147 ILE A O 1
ATOM 1191 N N . VAL A 1 148 ? 4.192 1.406 2.530 1.00 98.19 148 VAL A N 1
ATOM 1192 C CA . VAL A 1 148 ? 4.577 1.555 1.126 1.00 98.19 148 VAL A CA 1
ATOM 1193 C C . VAL A 1 148 ? 5.237 0.263 0.663 1.00 98.19 148 VAL A C 1
ATOM 1195 O O . VAL A 1 148 ? 6.309 -0.108 1.143 1.00 98.19 148 VAL A O 1
ATOM 1198 N N . ASN A 1 149 ? 4.595 -0.408 -0.285 1.00 96.06 149 ASN A N 1
ATOM 1199 C CA . ASN A 1 149 ? 5.181 -1.517 -1.020 1.00 96.06 149 ASN A CA 1
ATOM 1200 C C . ASN A 1 149 ? 6.072 -0.953 -2.132 1.00 96.06 149 ASN A C 1
ATOM 1202 O O . ASN A 1 149 ? 5.626 -0.130 -2.934 1.00 96.06 149 ASN A O 1
ATOM 1206 N N . VAL A 1 150 ? 7.318 -1.405 -2.181 1.00 95.25 150 VAL A N 1
ATOM 1207 C CA . VAL A 1 150 ? 8.316 -1.047 -3.187 1.00 95.25 150 VAL A CA 1
ATOM 1208 C C . VAL A 1 150 ? 8.615 -2.311 -3.975 1.00 95.25 150 VAL A C 1
ATOM 1210 O O . VAL A 1 150 ? 9.257 -3.220 -3.452 1.00 95.25 150 VAL A O 1
ATOM 1213 N N . VAL A 1 151 ? 8.100 -2.376 -5.202 1.00 90.75 151 VAL A N 1
ATOM 1214 C CA . VAL A 1 151 ? 8.379 -3.468 -6.140 1.00 90.75 151 VAL A CA 1
ATOM 1215 C C . VAL A 1 151 ? 9.558 -3.038 -6.994 1.00 90.75 151 VAL A C 1
ATOM 1217 O O . VAL A 1 151 ? 9.490 -1.966 -7.595 1.00 90.75 151 VAL A O 1
ATOM 1220 N N . TYR A 1 152 ? 10.634 -3.818 -7.015 1.00 89.56 152 TYR A N 1
ATOM 1221 C CA . TYR A 1 152 ? 11.874 -3.422 -7.679 1.00 89.56 152 TYR A CA 1
ATOM 1222 C C . TYR A 1 152 ? 12.548 -4.592 -8.383 1.00 89.56 152 TYR A C 1
ATOM 1224 O O . TYR A 1 152 ? 12.519 -5.714 -7.900 1.00 89.56 152 TYR A O 1
ATOM 1232 N N . GLU A 1 153 ? 13.231 -4.300 -9.486 1.00 85.31 153 GLU A N 1
ATOM 1233 C CA . GLU A 1 153 ? 13.870 -5.342 -10.309 1.00 85.31 153 GLU A CA 1
ATOM 1234 C C . GLU A 1 153 ? 15.391 -5.377 -10.202 1.00 85.31 153 GLU A C 1
ATOM 1236 O O . GLU A 1 153 ? 16.065 -6.343 -10.556 1.00 85.31 153 GLU A O 1
ATOM 1241 N N . SER A 1 154 ? 15.962 -4.259 -9.771 1.00 88.69 154 SER A N 1
ATOM 1242 C CA . SER A 1 154 ? 17.399 -4.083 -9.661 1.00 88.69 154 SER A CA 1
ATOM 1243 C C . SER A 1 154 ? 17.722 -3.182 -8.483 1.00 88.69 154 SER A C 1
ATOM 1245 O O . SER A 1 154 ? 16.887 -2.403 -8.019 1.00 88.69 154 SER A O 1
ATOM 1247 N N . LEU A 1 155 ? 18.971 -3.233 -8.021 1.00 91.06 155 LEU A N 1
ATOM 1248 C CA . LEU A 1 155 ? 19.436 -2.324 -6.974 1.00 91.06 155 LEU A CA 1
ATOM 1249 C C . LEU A 1 155 ? 19.337 -0.853 -7.391 1.00 91.06 155 LEU A C 1
ATOM 1251 O O . LEU A 1 155 ? 19.064 -0.007 -6.547 1.00 91.06 155 LEU A O 1
ATOM 1255 N N . ALA A 1 156 ? 19.530 -0.547 -8.677 1.00 90.25 156 ALA A N 1
ATOM 1256 C CA . ALA A 1 156 ? 19.417 0.814 -9.194 1.00 90.25 156 ALA A CA 1
ATOM 1257 C C . ALA A 1 156 ? 17.969 1.325 -9.137 1.00 90.25 156 ALA A C 1
ATOM 1259 O O . ALA A 1 156 ? 17.727 2.462 -8.730 1.00 90.25 156 ALA A O 1
ATOM 1260 N N . ASP A 1 157 ? 17.009 0.471 -9.494 1.00 91.62 157 ASP A N 1
ATOM 1261 C CA . ASP A 1 157 ? 15.585 0.778 -9.378 1.00 91.62 157 ASP A CA 1
ATOM 1262 C C . ASP A 1 157 ? 15.171 0.962 -7.908 1.00 91.62 157 ASP A C 1
ATOM 1264 O O . ASP A 1 157 ? 14.608 1.995 -7.540 1.00 91.62 157 ASP A O 1
ATOM 1268 N N . LEU A 1 158 ? 15.571 0.035 -7.030 1.00 94.06 158 LEU A N 1
ATOM 1269 C CA . LEU A 1 158 ? 15.337 0.159 -5.592 1.00 94.06 158 LEU A CA 1
ATOM 1270 C C . LEU A 1 158 ? 15.946 1.450 -5.023 1.00 94.06 158 LEU A C 1
ATOM 1272 O O . LEU A 1 158 ? 15.291 2.160 -4.262 1.00 94.06 158 LEU A O 1
ATOM 1276 N N . GLN A 1 159 ? 17.180 1.790 -5.408 1.00 95.00 159 GLN A N 1
ATOM 1277 C CA . GLN A 1 159 ? 17.846 3.024 -4.984 1.00 95.00 159 GLN A CA 1
ATOM 1278 C C . GLN A 1 159 ? 17.052 4.265 -5.405 1.00 95.00 159 GLN A C 1
ATOM 1280 O O . GLN A 1 159 ? 16.855 5.171 -4.593 1.00 95.00 159 GLN A O 1
ATOM 1285 N N . ASN A 1 160 ? 16.570 4.293 -6.649 1.00 95.44 160 ASN A N 1
ATOM 1286 C CA . ASN A 1 160 ? 15.735 5.374 -7.162 1.00 95.44 160 ASN A CA 1
ATOM 1287 C C . ASN A 1 160 ? 14.421 5.491 -6.371 1.00 95.44 160 ASN A C 1
ATOM 1289 O O . ASN A 1 160 ? 14.067 6.575 -5.911 1.00 95.44 160 ASN A O 1
ATOM 1293 N N . GLN A 1 161 ? 13.732 4.373 -6.141 1.00 96.75 161 GLN A N 1
ATOM 1294 C CA . GLN A 1 161 ? 12.472 4.327 -5.397 1.00 96.75 161 GLN A CA 1
ATOM 1295 C C . GLN A 1 161 ? 12.615 4.775 -3.935 1.00 96.75 161 GLN A C 1
ATOM 1297 O O . GLN A 1 161 ? 11.814 5.582 -3.456 1.00 96.75 161 GLN A O 1
ATOM 1302 N N . ILE A 1 162 ? 13.662 4.326 -3.235 1.00 98.06 162 ILE A N 1
ATOM 1303 C CA . ILE A 1 162 ? 13.974 4.806 -1.880 1.00 98.06 162 ILE A CA 1
ATOM 1304 C C . ILE A 1 162 ? 14.308 6.301 -1.892 1.00 98.06 162 ILE A C 1
ATOM 1306 O O . ILE A 1 162 ? 13.882 7.018 -0.987 1.00 98.06 162 ILE A O 1
ATOM 1310 N N . GLY A 1 163 ? 15.017 6.783 -2.918 1.00 98.00 163 GLY A N 1
ATOM 1311 C CA . GLY A 1 163 ? 15.295 8.205 -3.121 1.00 98.00 163 GLY A CA 1
ATOM 1312 C C . GLY A 1 163 ? 14.021 9.049 -3.214 1.00 98.00 163 GLY A C 1
ATOM 1313 O O . GLY A 1 163 ? 13.885 10.021 -2.472 1.00 98.00 163 GLY A O 1
ATOM 1314 N N . LEU A 1 164 ? 13.050 8.627 -4.035 1.00 98.12 164 LEU A N 1
ATOM 1315 C CA . LEU A 1 164 ? 11.757 9.313 -4.179 1.00 98.12 164 LEU A CA 1
ATOM 1316 C C . LEU A 1 164 ? 11.019 9.445 -2.840 1.00 98.12 164 LEU A C 1
ATOM 1318 O O . LEU A 1 164 ? 10.544 10.529 -2.491 1.00 98.12 164 LEU A O 1
ATOM 1322 N N . LEU A 1 165 ? 10.947 8.356 -2.068 1.00 98.50 165 LEU A N 1
ATOM 1323 C CA . LEU A 1 165 ? 10.314 8.373 -0.748 1.00 98.50 165 LEU A CA 1
ATOM 1324 C C . LEU A 1 165 ? 11.093 9.249 0.237 1.00 98.50 165 LEU A C 1
ATOM 1326 O O . LEU A 1 165 ? 10.486 9.996 1.006 1.00 98.50 165 LEU A O 1
ATOM 1330 N N . LEU A 1 166 ? 12.426 9.171 0.227 1.00 98.62 166 LEU A N 1
ATOM 1331 C CA . LEU A 1 166 ? 13.274 9.945 1.127 1.00 98.62 166 LEU A CA 1
ATOM 1332 C C . LEU A 1 166 ? 13.075 11.446 0.911 1.00 98.62 166 LEU A C 1
ATOM 1334 O O . LEU A 1 166 ? 12.864 12.169 1.887 1.00 98.62 166 LEU A O 1
ATOM 1338 N N . ASP A 1 167 ? 13.107 11.901 -0.339 1.00 98.44 167 ASP A N 1
ATOM 1339 C CA . ASP A 1 167 ? 12.900 13.309 -0.676 1.00 98.44 167 ASP A CA 1
ATOM 1340 C C . ASP A 1 167 ? 11.495 13.769 -0.279 1.00 98.44 167 ASP A C 1
ATOM 1342 O O . ASP A 1 167 ? 11.348 14.784 0.407 1.00 98.44 167 ASP A O 1
ATOM 1346 N N . PHE A 1 168 ? 10.470 12.969 -0.582 1.00 98.50 168 PHE A N 1
ATOM 1347 C CA . PHE A 1 168 ? 9.091 13.259 -0.193 1.00 98.50 168 PHE A CA 1
ATOM 1348 C C . PHE A 1 168 ? 8.916 13.410 1.324 1.00 98.50 168 PHE A C 1
ATOM 1350 O O . PHE A 1 168 ? 8.429 14.435 1.802 1.00 98.50 168 PHE A O 1
ATOM 1357 N N . PHE A 1 169 ? 9.336 12.421 2.116 1.00 98.25 169 PHE A N 1
ATOM 1358 C CA . PHE A 1 169 ? 9.154 12.469 3.571 1.00 98.25 169 PHE A CA 1
ATOM 1359 C C . PHE A 1 169 ? 10.048 13.514 4.248 1.00 98.25 169 PHE A C 1
ATOM 1361 O O . PHE A 1 169 ? 9.691 14.029 5.313 1.00 98.25 169 PHE A O 1
ATOM 1368 N N . LYS A 1 170 ? 11.168 13.882 3.616 1.00 97.88 170 LYS A N 1
ATOM 1369 C CA . LYS A 1 170 ? 12.005 15.006 4.041 1.00 97.88 170 LYS A CA 1
ATOM 1370 C C . LYS A 1 170 ? 11.296 16.341 3.830 1.00 97.88 170 LYS A C 1
ATOM 1372 O O . LYS A 1 170 ? 11.294 17.148 4.754 1.00 97.88 170 LYS A O 1
ATOM 1377 N N . GLU A 1 171 ? 10.640 16.552 2.688 1.00 97.38 171 GLU A N 1
ATOM 1378 C CA . GLU A 1 171 ? 9.797 17.736 2.444 1.00 97.38 171 GLU A CA 1
ATOM 1379 C C . GLU A 1 171 ? 8.646 17.841 3.461 1.00 97.38 171 GLU A C 1
ATOM 1381 O O . GLU A 1 171 ? 8.302 18.938 3.905 1.00 97.38 171 GLU A O 1
ATOM 1386 N N . LYS A 1 172 ? 8.072 16.703 3.872 1.00 95.94 172 LYS A N 1
ATOM 1387 C CA . LYS A 1 172 ? 6.981 16.640 4.861 1.00 95.94 172 LYS A CA 1
ATOM 1388 C C . LYS A 1 172 ? 7.442 16.667 6.328 1.00 95.94 172 LYS A C 1
ATOM 1390 O O . LYS A 1 172 ? 6.598 16.679 7.217 1.00 95.94 172 LYS A O 1
ATOM 1395 N N . ASN A 1 173 ? 8.749 16.733 6.595 1.00 95.44 173 ASN A N 1
ATOM 1396 C CA . ASN A 1 173 ? 9.349 16.780 7.938 1.00 95.44 173 ASN A CA 1
ATOM 1397 C C . ASN A 1 173 ? 9.067 15.557 8.842 1.00 95.44 173 ASN A C 1
ATOM 1399 O O . ASN A 1 173 ? 9.093 15.680 10.067 1.00 95.44 173 ASN A O 1
ATOM 1403 N N . TYR A 1 174 ? 8.866 14.364 8.273 1.00 96.62 174 TYR A N 1
ATOM 1404 C CA . TYR A 1 174 ? 8.761 13.122 9.056 1.00 96.62 174 TYR A CA 1
ATOM 1405 C C . TYR A 1 174 ? 10.152 12.552 9.358 1.00 96.62 174 TYR A C 1
ATOM 1407 O O . TYR A 1 174 ? 10.632 11.634 8.690 1.00 96.62 174 TYR A O 1
ATOM 1415 N N . THR A 1 175 ? 10.835 13.118 10.355 1.00 96.62 175 THR A N 1
ATOM 1416 C CA . THR A 1 175 ? 12.253 12.824 10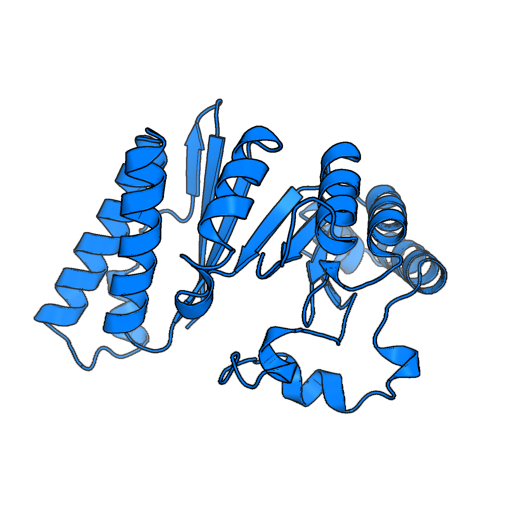.627 1.00 96.62 175 THR A CA 1
ATOM 1417 C C . THR A 1 175 ? 12.526 11.341 10.878 1.00 96.62 175 THR A C 1
ATOM 1419 O O . THR A 1 175 ? 13.443 10.798 10.264 1.00 96.62 175 THR A O 1
ATOM 1422 N N . HIS A 1 176 ? 11.697 10.655 11.670 1.00 97.44 176 HIS A N 1
ATOM 1423 C CA . HIS A 1 176 ? 11.841 9.217 11.944 1.00 97.44 176 HIS A CA 1
ATOM 1424 C C . HIS A 1 176 ? 11.711 8.353 10.687 1.00 97.44 176 HIS A C 1
ATOM 1426 O O . HIS A 1 176 ? 12.423 7.363 10.540 1.00 97.44 176 HIS A O 1
ATOM 1432 N N . VAL A 1 177 ? 10.844 8.744 9.752 1.00 98.19 177 VAL A N 1
ATOM 1433 C CA . VAL A 1 177 ? 10.705 8.067 8.455 1.00 98.19 177 VAL A CA 1
ATOM 1434 C C . VAL A 1 177 ? 11.949 8.303 7.604 1.00 98.19 177 VAL A C 1
ATOM 1436 O O . VAL A 1 177 ? 12.496 7.367 7.026 1.00 98.19 177 VAL A O 1
ATOM 1439 N N . THR A 1 178 ? 12.457 9.540 7.572 1.00 98.12 178 THR A N 1
ATOM 1440 C CA . THR A 1 178 ? 13.679 9.851 6.815 1.00 98.12 178 THR A CA 1
ATOM 1441 C C . THR A 1 178 ? 14.920 9.148 7.364 1.00 98.12 178 THR A C 1
ATOM 1443 O O . THR A 1 178 ? 15.802 8.800 6.587 1.00 98.12 178 THR A O 1
ATOM 1446 N N . GLU A 1 179 ? 15.015 8.921 8.676 1.00 98.00 179 GLU A N 1
ATOM 1447 C CA . GLU A 1 179 ? 16.107 8.153 9.295 1.00 98.00 179 GLU A CA 1
ATOM 1448 C C . GLU A 1 179 ? 16.090 6.692 8.836 1.00 98.00 179 GLU A C 1
ATOM 1450 O O . GLU A 1 179 ? 17.130 6.150 8.444 1.00 98.00 179 GLU A O 1
ATOM 1455 N N . LEU A 1 180 ? 14.900 6.087 8.799 1.00 98.06 180 LEU A N 1
ATOM 1456 C CA . LEU A 1 180 ? 14.728 4.742 8.270 1.00 98.06 180 LEU A CA 1
ATOM 1457 C C . LEU A 1 180 ? 15.125 4.674 6.790 1.00 98.06 180 LEU A C 1
ATOM 1459 O O . LEU A 1 180 ? 15.970 3.866 6.407 1.00 98.06 180 LEU A O 1
ATOM 1463 N N . LEU A 1 181 ? 14.583 5.568 5.960 1.00 98.38 181 LEU A N 1
ATOM 1464 C CA . LEU A 1 181 ? 14.863 5.592 4.521 1.00 98.38 181 LEU A CA 1
ATOM 1465 C C . LEU A 1 181 ? 16.340 5.880 4.207 1.00 98.38 181 LEU A C 1
ATOM 1467 O O . LEU A 1 181 ? 16.882 5.301 3.271 1.00 98.38 181 LEU A O 1
ATOM 1471 N N . LYS A 1 182 ? 17.034 6.696 5.013 1.00 98.12 182 LYS A N 1
ATOM 1472 C CA . LYS A 1 182 ? 18.493 6.889 4.901 1.00 98.12 182 LYS A CA 1
ATOM 1473 C C . LYS A 1 182 ? 19.275 5.611 5.192 1.00 98.12 182 LYS A C 1
ATOM 1475 O O . LYS A 1 182 ? 20.289 5.368 4.542 1.00 98.12 182 LYS A O 1
ATOM 1480 N N . THR A 1 183 ? 18.814 4.803 6.147 1.00 97.50 183 THR A N 1
ATOM 1481 C CA . THR A 1 183 ? 19.431 3.504 6.455 1.00 97.50 183 THR A CA 1
ATOM 1482 C C . THR A 1 183 ? 19.320 2.566 5.257 1.00 97.50 183 THR A C 1
ATOM 1484 O O . THR A 1 183 ? 20.327 1.999 4.830 1.00 97.50 183 THR A O 1
ATOM 1487 N N . TYR A 1 184 ? 18.126 2.473 4.662 1.00 97.19 184 TYR A N 1
ATOM 1488 C CA . TYR A 1 184 ? 17.916 1.746 3.409 1.00 97.19 184 TYR A CA 1
ATOM 1489 C C . TYR A 1 184 ? 18.823 2.280 2.293 1.00 97.19 184 TYR A C 1
ATOM 1491 O O . TYR A 1 184 ? 19.581 1.510 1.706 1.00 97.19 184 TYR A O 1
ATOM 1499 N N . ALA A 1 185 ? 18.814 3.594 2.047 1.00 96.81 185 ALA A N 1
ATOM 1500 C CA . ALA A 1 185 ? 19.596 4.223 0.984 1.00 96.81 185 ALA A CA 1
ATOM 1501 C C . ALA A 1 185 ? 21.101 3.928 1.104 1.00 96.81 185 ALA A C 1
ATOM 1503 O O . ALA A 1 185 ? 21.720 3.537 0.118 1.00 96.81 185 ALA A O 1
ATOM 1504 N N . GLY A 1 186 ? 21.681 4.041 2.305 1.00 95.88 186 GLY A N 1
ATOM 1505 C CA . GLY A 1 186 ? 23.106 3.773 2.524 1.00 95.88 186 GLY A CA 1
ATOM 1506 C C . GLY A 1 186 ? 23.487 2.301 2.329 1.00 95.88 186 GLY A C 1
ATOM 1507 O O . GLY A 1 186 ? 24.547 1.999 1.773 1.00 95.88 186 GLY A O 1
ATOM 1508 N N . LYS A 1 187 ? 22.617 1.368 2.739 1.00 95.19 187 LYS A N 1
ATOM 1509 C CA . LYS A 1 187 ? 22.825 -0.071 2.506 1.00 95.19 187 LYS A CA 1
ATOM 1510 C C . LYS A 1 187 ? 22.756 -0.415 1.019 1.00 95.19 187 LYS A C 1
ATOM 1512 O O . LYS A 1 187 ? 23.637 -1.113 0.520 1.00 95.19 187 LYS A O 1
ATOM 1517 N N . ILE A 1 188 ? 21.757 0.115 0.313 1.00 94.69 188 ILE A N 1
ATOM 1518 C CA . ILE A 1 188 ? 21.598 -0.088 -1.130 1.00 94.69 188 ILE A CA 1
ATOM 1519 C C . ILE A 1 188 ? 22.781 0.519 -1.886 1.00 94.69 188 ILE A C 1
ATOM 1521 O O . ILE A 1 188 ? 23.365 -0.156 -2.720 1.00 94.69 188 ILE A O 1
ATOM 1525 N N . GLU A 1 189 ? 23.203 1.741 -1.555 1.00 93.75 189 GLU A N 1
ATOM 1526 C CA . GLU A 1 189 ? 24.376 2.378 -2.167 1.00 93.75 189 GLU A CA 1
ATOM 1527 C C . GLU A 1 189 ? 25.647 1.537 -1.971 1.00 93.75 189 GLU A C 1
ATOM 1529 O O . GLU A 1 189 ? 26.410 1.317 -2.913 1.00 93.75 189 GLU A O 1
ATOM 1534 N N . THR A 1 190 ? 25.853 1.005 -0.763 1.00 93.00 190 THR A N 1
ATOM 1535 C CA . THR A 1 190 ? 26.983 0.112 -0.467 1.00 93.00 190 THR A CA 1
ATOM 1536 C C . THR A 1 190 ? 26.939 -1.152 -1.327 1.00 93.00 190 THR A C 1
ATOM 1538 O O . THR A 1 190 ? 27.971 -1.569 -1.857 1.00 93.00 190 THR A O 1
ATOM 1541 N N . LEU A 1 191 ? 25.757 -1.755 -1.485 1.00 92.94 191 LEU A N 1
ATOM 1542 C CA . LEU A 1 191 ? 25.553 -2.923 -2.341 1.00 92.94 191 LEU A CA 1
ATOM 1543 C C . LEU A 1 191 ? 25.804 -2.596 -3.814 1.00 92.94 191 LEU A C 1
ATOM 1545 O O . LEU A 1 191 ? 26.584 -3.293 -4.453 1.00 92.94 191 LEU A O 1
ATOM 1549 N N . THR A 1 192 ? 25.220 -1.520 -4.337 1.00 90.12 192 THR A N 1
ATOM 1550 C CA . THR A 1 192 ? 25.386 -1.096 -5.733 1.00 90.12 192 THR A CA 1
ATOM 1551 C C . THR A 1 192 ? 26.856 -0.836 -6.070 1.00 90.12 192 THR A C 1
ATOM 1553 O O . THR A 1 192 ? 27.331 -1.260 -7.122 1.00 90.12 192 THR A O 1
ATOM 1556 N N . ASN A 1 193 ? 27.600 -0.191 -5.165 1.00 90.00 193 ASN A N 1
ATOM 1557 C CA . ASN A 1 193 ? 29.000 0.173 -5.395 1.00 90.00 193 ASN A CA 1
ATOM 1558 C C . ASN A 1 193 ? 29.963 -1.020 -5.296 1.00 90.00 193 ASN A C 1
ATOM 1560 O O . ASN A 1 193 ? 30.915 -1.105 -6.070 1.00 90.00 193 ASN A O 1
ATOM 1564 N N . ASN A 1 194 ? 29.738 -1.935 -4.348 1.00 91.38 194 ASN A N 1
ATOM 1565 C CA . ASN A 1 194 ? 30.677 -3.030 -4.071 1.00 91.38 194 ASN A CA 1
ATOM 1566 C C . ASN A 1 194 ? 30.285 -4.350 -4.750 1.00 91.38 194 ASN A C 1
ATOM 1568 O O . ASN A 1 194 ? 31.142 -5.197 -5.007 1.00 91.38 194 ASN A O 1
ATOM 1572 N N . HIS A 1 195 ? 28.996 -4.533 -5.035 1.00 88.75 195 HIS A N 1
ATOM 1573 C CA . HIS A 1 195 ? 28.401 -5.776 -5.519 1.00 88.75 195 HIS A CA 1
ATOM 1574 C C . HIS A 1 195 ? 27.283 -5.497 -6.544 1.00 88.75 195 HIS A C 1
ATOM 1576 O O . HIS A 1 195 ? 26.131 -5.845 -6.306 1.00 88.75 195 HIS A O 1
ATOM 1582 N N . PRO A 1 196 ? 27.587 -4.912 -7.718 1.00 79.56 196 PRO A N 1
ATOM 1583 C CA . PRO A 1 196 ? 26.566 -4.537 -8.705 1.00 79.56 196 PRO A CA 1
ATOM 1584 C C . PRO A 1 196 ? 25.763 -5.729 -9.256 1.00 79.56 196 PRO A C 1
ATOM 1586 O O . PRO A 1 196 ? 24.624 -5.557 -9.672 1.00 79.56 196 PRO A O 1
ATOM 1589 N N . ASN A 1 197 ? 26.330 -6.940 -9.210 1.00 82.69 197 ASN A N 1
ATOM 1590 C CA . ASN A 1 197 ? 25.657 -8.199 -9.554 1.00 82.69 197 ASN A CA 1
ATOM 1591 C C . ASN A 1 197 ? 25.240 -8.968 -8.286 1.00 82.69 197 ASN A C 1
ATOM 1593 O O . ASN A 1 197 ? 25.483 -10.170 -8.181 1.00 82.69 197 ASN A O 1
ATOM 1597 N N . CYS A 1 198 ? 24.733 -8.248 -7.282 1.00 84.12 198 CYS A N 1
ATOM 1598 C CA . CYS A 1 198 ? 24.302 -8.805 -6.003 1.00 84.12 198 CYS A C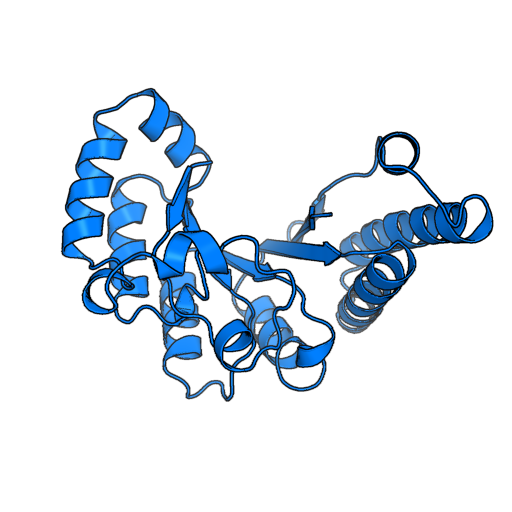A 1
ATOM 1599 C C . CYS A 1 198 ? 23.297 -9.941 -6.222 1.00 84.12 198 CYS A C 1
ATOM 1601 O O . CYS A 1 198 ? 22.312 -9.762 -6.937 1.00 84.12 198 CYS A O 1
ATOM 1603 N N . ASP A 1 199 ? 23.542 -11.095 -5.602 1.00 86.69 199 ASP A N 1
ATOM 1604 C CA . ASP A 1 199 ? 22.564 -12.177 -5.562 1.00 86.69 199 ASP A CA 1
ATOM 1605 C C . ASP A 1 199 ? 21.598 -12.004 -4.378 1.00 86.69 199 ASP A C 1
ATOM 1607 O O . ASP A 1 199 ? 21.835 -11.231 -3.446 1.00 86.69 199 ASP A O 1
ATOM 1611 N N . GLU A 1 200 ? 20.492 -12.746 -4.402 1.00 85.75 200 GLU A N 1
ATOM 1612 C CA . GLU A 1 200 ? 19.451 -12.684 -3.368 1.00 85.75 200 GLU A CA 1
ATOM 1613 C C . GLU A 1 200 ? 20.002 -12.955 -1.958 1.00 85.75 200 GLU A C 1
ATOM 1615 O O . GLU A 1 200 ? 19.573 -12.346 -0.973 1.00 85.75 200 GLU A O 1
ATOM 1620 N N . LYS A 1 201 ? 20.993 -13.847 -1.842 1.00 88.81 201 LYS A N 1
ATOM 1621 C CA . LYS A 1 201 ? 21.587 -14.215 -0.556 1.00 88.81 201 LYS A CA 1
ATOM 1622 C C . LYS A 1 201 ? 22.375 -13.050 0.031 1.00 88.81 201 LYS A C 1
ATOM 1624 O O . LYS A 1 201 ? 22.210 -12.738 1.212 1.00 88.81 201 LYS A O 1
ATOM 1629 N N . LEU A 1 202 ? 23.231 -12.423 -0.769 1.00 89.44 202 LEU A N 1
ATOM 1630 C CA . LEU A 1 202 ? 24.003 -11.261 -0.356 1.00 89.44 202 LEU A CA 1
ATOM 1631 C C . LEU A 1 202 ? 23.078 -10.085 -0.044 1.00 89.44 202 LEU A C 1
ATOM 1633 O O . LEU A 1 202 ? 23.250 -9.453 0.996 1.00 89.44 202 LEU A O 1
ATOM 1637 N N . PHE A 1 203 ? 22.057 -9.858 -0.875 1.00 90.38 203 PHE A N 1
ATOM 1638 C CA . PHE A 1 203 ? 21.039 -8.844 -0.623 1.00 90.38 203 PHE A CA 1
ATOM 1639 C C . PHE A 1 203 ? 20.369 -9.060 0.736 1.00 90.38 203 PHE A C 1
ATOM 1641 O O . PHE A 1 203 ? 20.372 -8.163 1.575 1.00 90.38 203 PHE A O 1
ATOM 1648 N N . THR A 1 204 ? 19.876 -10.272 0.997 1.00 88.81 204 THR A N 1
ATOM 1649 C CA . THR A 1 204 ? 19.201 -10.621 2.254 1.00 88.81 204 THR A CA 1
ATOM 1650 C C . THR A 1 204 ? 20.106 -10.400 3.464 1.00 88.81 204 THR A C 1
ATOM 1652 O O . THR A 1 204 ? 19.666 -9.843 4.466 1.00 88.81 204 THR A O 1
ATOM 1655 N N . VAL A 1 205 ? 21.383 -10.786 3.379 1.00 90.19 205 VAL A N 1
ATOM 1656 C CA . VAL A 1 205 ? 22.349 -10.579 4.471 1.00 90.19 205 VAL A CA 1
ATOM 1657 C C . VAL A 1 205 ? 22.622 -9.093 4.697 1.00 90.19 205 VAL A C 1
ATOM 1659 O O . VAL A 1 205 ? 22.614 -8.638 5.837 1.00 90.19 205 VAL A O 1
ATOM 1662 N N . SER A 1 206 ? 22.842 -8.318 3.635 1.00 88.88 206 SER A N 1
ATOM 1663 C CA . SER A 1 206 ? 23.131 -6.884 3.742 1.00 88.88 206 SER A CA 1
ATOM 1664 C C . SER A 1 206 ? 21.931 -6.069 4.229 1.00 88.88 206 SER A C 1
ATOM 1666 O O . SER A 1 206 ? 22.089 -5.114 4.997 1.00 88.88 206 SER A O 1
ATOM 1668 N N . MET A 1 207 ? 20.725 -6.461 3.825 1.00 90.62 207 MET A N 1
ATOM 1669 C CA . MET A 1 207 ? 19.472 -5.848 4.264 1.00 90.62 207 MET A CA 1
ATOM 1670 C C . MET A 1 207 ? 19.001 -6.380 5.621 1.00 90.62 207 MET A C 1
ATOM 1672 O O . MET A 1 207 ? 18.167 -5.734 6.258 1.00 90.62 207 MET A O 1
ATOM 1676 N N . GLY A 1 208 ? 19.579 -7.487 6.095 1.00 84.19 208 GLY A N 1
ATOM 1677 C CA . GLY A 1 208 ? 19.366 -8.036 7.431 1.00 84.19 208 GLY A CA 1
ATOM 1678 C C . GLY A 1 208 ? 19.532 -6.980 8.525 1.00 84.19 208 GLY A C 1
ATOM 1679 O O . GLY A 1 208 ? 20.298 -6.021 8.380 1.00 84.19 208 GLY A O 1
ATOM 1680 N N . ASP A 1 209 ? 18.749 -7.121 9.593 1.00 84.94 209 ASP A N 1
ATOM 1681 C CA . ASP A 1 209 ? 18.676 -6.201 10.738 1.00 84.94 209 ASP A CA 1
ATOM 1682 C C . ASP A 1 209 ? 18.188 -4.774 10.416 1.00 84.94 209 ASP A C 1
ATOM 1684 O O . ASP A 1 209 ? 18.238 -3.892 11.272 1.00 84.94 209 ASP A O 1
ATOM 1688 N N . THR A 1 210 ? 17.708 -4.511 9.194 1.00 90.31 210 THR A N 1
ATOM 1689 C CA . THR A 1 210 ? 17.009 -3.251 8.901 1.00 90.31 210 THR A CA 1
ATOM 1690 C C . THR A 1 210 ? 15.581 -3.330 9.419 1.00 90.31 210 THR A C 1
ATOM 1692 O O . THR A 1 210 ? 14.844 -4.251 9.071 1.00 90.31 210 THR A O 1
ATOM 1695 N N . GLU A 1 211 ? 15.184 -2.350 10.224 1.00 92.50 211 GLU A N 1
ATOM 1696 C CA . GLU A 1 211 ? 13.800 -2.209 10.673 1.00 92.50 211 GLU A CA 1
ATOM 1697 C C . GLU A 1 211 ? 12.845 -2.063 9.480 1.00 92.50 211 GLU A C 1
ATOM 1699 O O . GLU A 1 211 ? 13.150 -1.372 8.515 1.00 92.50 211 GLU A O 1
ATOM 1704 N N . ALA A 1 212 ? 11.660 -2.670 9.552 1.00 93.94 212 ALA A N 1
ATOM 1705 C CA . ALA A 1 212 ? 10.627 -2.498 8.522 1.00 93.94 212 ALA A CA 1
ATOM 1706 C C . ALA A 1 212 ? 9.685 -1.315 8.813 1.00 93.94 212 ALA A C 1
ATOM 1708 O O . ALA A 1 212 ? 8.906 -0.909 7.949 1.00 93.94 212 ALA A O 1
ATOM 1709 N N . PHE A 1 213 ? 9.740 -0.765 10.032 1.00 96.56 213 PHE A N 1
ATOM 1710 C CA . PHE A 1 213 ? 8.817 0.261 10.507 1.00 96.56 213 PHE A CA 1
ATOM 1711 C C . PHE A 1 213 ? 9.541 1.419 11.193 1.00 96.56 213 PHE A C 1
ATOM 1713 O O . PHE A 1 213 ? 10.464 1.225 11.981 1.00 96.56 213 PHE A O 1
ATOM 1720 N N . ALA A 1 214 ? 9.045 2.631 10.960 1.00 96.62 214 ALA A N 1
ATOM 1721 C CA . ALA A 1 214 ? 9.372 3.820 11.730 1.00 96.62 214 ALA A CA 1
ATOM 1722 C C . ALA A 1 214 ? 8.098 4.302 12.432 1.00 96.62 214 ALA A C 1
ATOM 1724 O O . ALA A 1 214 ? 7.132 4.705 11.784 1.00 96.62 214 ALA A O 1
ATOM 1725 N N . SER A 1 215 ? 8.089 4.266 13.766 1.00 96.56 215 SER A N 1
ATOM 1726 C CA . SER A 1 215 ? 6.886 4.531 14.559 1.00 96.56 215 SER A CA 1
ATOM 1727 C C . SER A 1 215 ? 7.067 5.716 15.503 1.00 96.56 215 SER A C 1
ATOM 1729 O O . SER A 1 215 ? 7.917 5.696 16.398 1.00 96.56 215 SER A O 1
ATOM 1731 N N . LYS A 1 216 ? 6.204 6.720 15.349 1.00 94.81 216 LYS A N 1
ATOM 1732 C CA . LYS A 1 216 ? 5.986 7.811 16.304 1.00 94.81 216 LYS A CA 1
ATOM 1733 C C . LYS A 1 216 ? 4.476 8.042 16.485 1.00 94.81 216 LYS A C 1
ATOM 1735 O O . LYS A 1 216 ? 3.707 7.621 15.621 1.00 94.81 216 LYS A O 1
ATOM 1740 N N . PRO A 1 217 ? 4.021 8.675 17.585 1.00 91.94 217 PRO A N 1
ATOM 1741 C CA . PRO A 1 217 ? 2.591 8.891 17.837 1.00 91.94 217 PRO A CA 1
ATOM 1742 C C . PRO A 1 217 ? 1.848 9.607 16.699 1.00 91.94 217 PRO A C 1
ATOM 1744 O O . PRO A 1 217 ? 0.681 9.314 16.448 1.00 91.94 217 PRO A O 1
ATOM 1747 N N . GLU A 1 218 ? 2.520 10.530 16.013 1.00 93.19 218 GLU A N 1
ATOM 1748 C CA . GLU A 1 218 ? 1.972 11.303 14.902 1.00 93.19 218 GLU A CA 1
ATOM 1749 C C . GLU A 1 218 ? 1.821 10.497 13.611 1.00 93.19 218 GLU A C 1
ATOM 1751 O O . GLU A 1 218 ? 0.920 10.785 12.826 1.00 93.19 218 GLU A O 1
ATOM 1756 N N . PHE A 1 219 ? 2.690 9.510 13.375 1.00 97.38 219 PHE A N 1
ATOM 1757 C CA . PHE A 1 219 ? 2.698 8.745 12.136 1.00 97.38 219 PHE A CA 1
ATOM 1758 C C . PHE A 1 219 ? 3.507 7.452 12.258 1.00 97.38 219 PHE A C 1
ATOM 1760 O O . PHE A 1 219 ? 4.656 7.458 12.715 1.00 97.38 219 PHE A O 1
ATOM 1767 N N . ILE A 1 220 ? 2.926 6.355 11.776 1.00 98.00 220 ILE A N 1
ATOM 1768 C CA . ILE A 1 220 ? 3.593 5.063 11.627 1.00 98.00 220 ILE A CA 1
ATOM 1769 C C . ILE A 1 220 ? 3.795 4.789 10.141 1.00 98.00 220 ILE A C 1
ATOM 1771 O O . ILE A 1 220 ? 2.834 4.668 9.382 1.00 98.00 220 ILE A O 1
ATOM 1775 N N . PHE A 1 221 ? 5.053 4.643 9.754 1.00 98.56 221 PHE A N 1
ATOM 1776 C CA . PHE A 1 221 ? 5.452 4.267 8.410 1.00 98.56 221 PHE A CA 1
ATOM 1777 C C . PHE A 1 221 ? 5.968 2.833 8.408 1.00 98.56 221 PHE A C 1
ATOM 1779 O O . PHE A 1 221 ? 6.780 2.470 9.259 1.00 98.56 221 PHE A O 1
ATOM 1786 N N . GLY A 1 222 ? 5.523 2.039 7.445 1.00 98.00 222 GLY A N 1
ATOM 1787 C CA . GLY A 1 222 ? 6.105 0.751 7.102 1.00 98.00 222 GLY A CA 1
ATOM 1788 C C . GLY A 1 222 ? 6.608 0.760 5.665 1.00 98.00 222 GLY A C 1
ATOM 1789 O O . GLY A 1 222 ? 6.024 1.410 4.796 1.00 98.00 222 GLY A O 1
ATOM 1790 N N . ILE A 1 223 ? 7.670 0.009 5.409 1.00 97.50 223 ILE A N 1
ATOM 1791 C CA . ILE A 1 223 ? 8.159 -0.249 4.058 1.00 97.50 223 ILE A CA 1
ATOM 1792 C C . ILE A 1 223 ? 8.232 -1.754 3.823 1.00 97.50 223 ILE A C 1
ATOM 1794 O O . ILE A 1 223 ? 8.755 -2.503 4.646 1.00 97.50 223 ILE A O 1
ATOM 1798 N N . SER A 1 224 ? 7.680 -2.198 2.698 1.00 94.62 224 SER A N 1
ATOM 1799 C CA . SER A 1 224 ? 7.755 -3.586 2.252 1.00 94.62 224 SER A CA 1
ATOM 1800 C C . SER A 1 224 ? 8.520 -3.628 0.940 1.00 94.62 224 SER A C 1
ATOM 1802 O O . SER A 1 224 ? 8.107 -3.004 -0.033 1.00 94.62 224 SER A O 1
ATOM 1804 N N . LEU A 1 225 ? 9.657 -4.320 0.929 1.00 93.00 225 LEU A N 1
ATOM 1805 C CA . LEU A 1 225 ? 10.466 -4.505 -0.271 1.00 93.00 225 LEU A CA 1
ATOM 1806 C C . LEU A 1 225 ? 10.065 -5.821 -0.938 1.00 93.00 225 LEU A C 1
ATOM 1808 O O . LEU A 1 225 ? 10.161 -6.877 -0.314 1.00 93.00 225 LEU A O 1
ATOM 1812 N N . LEU A 1 226 ? 9.627 -5.741 -2.189 1.00 86.19 226 LEU A N 1
ATOM 1813 C CA . LEU A 1 226 ? 9.156 -6.864 -2.990 1.00 86.19 226 LEU A CA 1
ATOM 1814 C C . LEU A 1 226 ? 10.080 -7.000 -4.216 1.00 86.19 226 LEU A C 1
ATOM 1816 O O . LEU A 1 226 ? 9.936 -6.202 -5.144 1.00 86.19 226 LEU A O 1
ATOM 1820 N N . PRO A 1 227 ? 11.075 -7.908 -4.178 1.00 74.94 227 PRO A N 1
ATOM 1821 C CA . PRO A 1 227 ? 11.884 -8.230 -5.353 1.00 74.94 227 PRO A CA 1
ATOM 1822 C C . PRO A 1 227 ? 11.071 -8.960 -6.430 1.00 74.94 227 PRO A C 1
ATOM 1824 O O . PRO A 1 227 ? 9.982 -9.493 -6.101 1.00 74.94 227 PRO A O 1
#

Sequence (227 aa):
MLSIFVETSCNRYNRDECEFCHVYEPLMEHPVSEWHLTAQQARVMADKIQRVEVLNTLAQQEINLTGGEASQNPDIVEICKVFQTVTPHVCLHTNLDMLSEKSKRWQRLLGIIDLGGRVDITLYPTAWEGAQKHFLEEMLKLQNKLIVNVVYESLADLQNQIGLLLDFFKEKNYTHVTELLKTYAGKIETLTNNHPNCDEKLFTVSMGDTEAFASKPEFIFGISLLP

Organism: NCBI:txid408172

Secondary structure (DSSP, 8-state):
-EEEEEE---HHHHTT--TT-TTHHHHTTS-GGGSB--HHHHHHHHHHHHHSHHHHHHHHH-EEEEES-GGG-TTHHHHHHHHHTT-S-EEEEE----S-TTSHHHHHHHHHHHTT-EEEEEE-HHHIIIIIHHHHHHHHTT-SEEEEEEE-SSHHHHHHHHHHHHHHHHHTT-HHHHHHHHHHHHHHHHHHHH-TT--HHHHHHHHTT--SEEEETTEEEEEEEE-

Radius of gyration: 18.09 Å; chains: 1; bounding box: 54×39×38 Å